Protein AF-A0A351EU26-F1 (afdb_monomer_lite)

Secondary structure (DSSP, 8-state):
-HHHHHHT-SSPPEEE-TTTTSSSHHHHHHHHHHHHHTT-SEEEEESB-S-STT-B--HHHHHHHHHHHHHHHTTS--EEEEE--GGGGT---HHHHHHHHHHHHHTT-SEEE-TT--SHHHHHHHHHH-SSPEEEE---TT----HHHHHHTT--EEE-TTHHHHHHHHHHHHHHHHHH-TTS-SHHHHHGGG--

pLDDT: mean 94.35, std 8.36, range [48.28, 98.94]

Structure (mmCIF, N/CA/C/O backbone):
data_AF-A0A351EU26-F1
#
_entry.id   AF-A0A351EU26-F1
#
loop_
_atom_site.group_PDB
_atom_site.id
_atom_site.type_symbol
_atom_site.label_atom_id
_atom_site.label_alt_id
_atom_site.label_comp_id
_atom_site.label_asym_id
_atom_site.label_entity_id
_atom_site.label_seq_id
_atom_site.pdbx_PDB_ins_code
_atom_site.Cartn_x
_atom_site.Cartn_y
_atom_site.Cartn_z
_atom_site.occupancy
_atom_site.B_iso_or_equiv
_atom_site.auth_seq_id
_atom_site.auth_comp_id
_atom_site.auth_asym_id
_atom_site.auth_atom_id
_atom_site.pdbx_PDB_model_num
ATOM 1 N N . HIS A 1 1 ? -6.999 -13.258 -10.250 1.00 89.75 1 HIS A N 1
ATOM 2 C CA . HIS A 1 1 ? -5.545 -13.251 -9.988 1.00 89.75 1 HIS A CA 1
ATOM 3 C C . HIS A 1 1 ? -5.229 -13.645 -8.543 1.00 89.75 1 HIS A C 1
ATOM 5 O O . HIS A 1 1 ? -4.672 -14.717 -8.357 1.00 89.75 1 HIS A O 1
ATOM 11 N N . ALA A 1 2 ? -5.668 -12.878 -7.534 1.00 91.88 2 ALA A N 1
ATOM 12 C CA . ALA A 1 2 ? -5.390 -13.133 -6.110 1.00 91.88 2 ALA A CA 1
ATOM 13 C C . ALA A 1 2 ? -5.622 -14.588 -5.643 1.00 91.88 2 ALA A C 1
ATOM 15 O O . ALA A 1 2 ? -4.712 -15.198 -5.095 1.00 91.88 2 ALA A O 1
ATOM 16 N N . LYS A 1 3 ? -6.782 -15.188 -5.959 1.00 92.19 3 LYS A N 1
ATOM 17 C CA . LYS A 1 3 ? -7.086 -16.599 -5.630 1.00 92.19 3 LYS A CA 1
ATOM 18 C C . LYS A 1 3 ? -6.075 -17.603 -6.202 1.00 92.19 3 LYS A C 1
ATOM 20 O O . LYS A 1 3 ? -5.764 -18.591 -5.553 1.00 92.19 3 LYS A O 1
ATOM 25 N N . VAL A 1 4 ? -5.561 -17.351 -7.409 1.00 95.56 4 VAL A N 1
ATOM 26 C CA . VAL A 1 4 ? -4.565 -18.225 -8.054 1.00 95.56 4 VAL A CA 1
ATOM 27 C C . VAL A 1 4 ? -3.236 -18.156 -7.305 1.00 95.56 4 VAL A C 1
ATOM 29 O O . VAL A 1 4 ? -2.621 -19.190 -7.078 1.00 95.56 4 VAL A O 1
ATOM 32 N N . LEU A 1 5 ? -2.818 -16.956 -6.883 1.00 94.31 5 LEU A N 1
ATOM 33 C CA . LEU A 1 5 ? -1.607 -16.788 -6.080 1.00 94.31 5 LEU A CA 1
ATOM 34 C C . LEU A 1 5 ? -1.756 -17.428 -4.698 1.00 94.31 5 LEU A C 1
ATOM 36 O O . LEU A 1 5 ? -0.888 -18.196 -4.304 1.00 94.31 5 LEU A O 1
ATOM 40 N N . ALA A 1 6 ? -2.865 -17.164 -4.000 1.00 92.06 6 ALA A N 1
ATOM 41 C CA . ALA A 1 6 ? -3.124 -17.712 -2.669 1.00 92.06 6 ALA A CA 1
ATOM 42 C C . ALA A 1 6 ? -3.167 -19.250 -2.669 1.00 92.06 6 ALA A C 1
ATOM 44 O O . ALA A 1 6 ? -2.602 -19.881 -1.786 1.00 92.06 6 ALA A O 1
ATOM 45 N N . ALA A 1 7 ? -3.766 -19.870 -3.692 1.00 92.62 7 ALA A N 1
ATOM 46 C CA . ALA A 1 7 ? -3.774 -21.327 -3.835 1.00 92.62 7 ALA A CA 1
ATOM 47 C C . ALA A 1 7 ? -2.407 -21.918 -4.238 1.00 92.62 7 ALA A C 1
ATOM 49 O O . ALA A 1 7 ? -2.193 -23.121 -4.101 1.00 92.62 7 ALA A O 1
ATOM 50 N N . GLY A 1 8 ? -1.497 -21.095 -4.766 1.00 94.69 8 GLY A N 1
ATOM 51 C CA . GLY A 1 8 ? -0.197 -21.520 -5.285 1.00 94.69 8 GLY A CA 1
ATOM 52 C C . GLY A 1 8 ? 0.946 -21.500 -4.267 1.00 94.69 8 GLY A C 1
ATOM 53 O O . GLY A 1 8 ? 2.060 -21.884 -4.617 1.00 94.69 8 GLY A O 1
ATOM 54 N N . THR A 1 9 ? 0.719 -21.038 -3.033 1.00 95.38 9 THR A N 1
ATOM 55 C CA . THR A 1 9 ? 1.766 -20.932 -2.007 1.00 95.38 9 THR A CA 1
ATOM 56 C C . THR A 1 9 ? 1.203 -21.015 -0.590 1.00 95.38 9 THR A C 1
ATOM 58 O O . THR A 1 9 ? 0.032 -20.749 -0.354 1.00 95.38 9 THR A O 1
ATOM 61 N N . THR A 1 10 ? 2.054 -21.356 0.377 1.00 94.31 10 THR A N 1
ATOM 62 C CA . THR A 1 10 ? 1.747 -21.258 1.814 1.00 94.31 10 THR A CA 1
ATOM 63 C C . THR A 1 10 ? 2.202 -19.929 2.421 1.00 94.31 10 THR A C 1
ATOM 65 O O . THR A 1 10 ? 2.015 -19.696 3.613 1.00 94.31 10 THR A O 1
ATOM 68 N N . VAL A 1 11 ? 2.858 -19.073 1.633 1.00 97.06 11 VAL A N 1
ATOM 69 C CA . VAL A 1 11 ? 3.312 -17.751 2.074 1.00 97.06 11 VAL A CA 1
ATOM 70 C C . VAL A 1 11 ? 2.114 -16.791 2.118 1.00 97.06 11 VAL A C 1
ATOM 72 O O . VAL A 1 11 ? 1.384 -16.713 1.129 1.00 97.06 11 VAL A O 1
ATOM 75 N N . PRO A 1 12 ? 1.911 -16.031 3.213 1.00 97.44 12 PRO A N 1
ATOM 76 C CA . PRO A 1 12 ? 0.838 -15.044 3.308 1.00 97.44 12 PRO A CA 1
ATOM 77 C C . PRO A 1 12 ? 0.869 -14.028 2.158 1.00 97.44 12 PRO A C 1
ATOM 79 O O . PRO A 1 12 ? 1.893 -13.387 1.917 1.00 97.44 12 PRO A O 1
ATOM 82 N N . ILE A 1 13 ? -0.261 -13.851 1.468 1.00 98.12 13 ILE A N 1
ATOM 83 C CA . ILE A 1 13 ? -0.393 -12.895 0.360 1.00 98.12 13 ILE A CA 1
ATOM 84 C C . ILE A 1 13 ? -1.150 -11.652 0.827 1.00 98.12 13 ILE A C 1
ATOM 86 O O . ILE A 1 13 ? -2.228 -11.755 1.413 1.00 98.12 13 ILE A O 1
ATOM 90 N N . SER A 1 14 ? -0.594 -10.479 0.518 1.00 98.12 14 SER A N 1
ATOM 91 C CA . SER A 1 14 ? -1.252 -9.179 0.661 1.00 98.12 14 SER A CA 1
ATOM 92 C C . SER A 1 14 ? -1.607 -8.656 -0.733 1.00 98.12 14 SER A C 1
ATOM 94 O O . SER A 1 14 ? -0.711 -8.487 -1.559 1.00 98.12 14 SER A O 1
ATOM 96 N N . GLY A 1 15 ? -2.897 -8.465 -1.014 1.00 97.94 15 GLY A N 1
ATOM 97 C CA . GLY A 1 15 ? -3.373 -7.980 -2.316 1.00 97.94 15 GLY A CA 1
ATOM 98 C C . GLY A 1 15 ? -3.289 -6.457 -2.447 1.00 97.94 15 GLY A C 1
ATOM 99 O O . GLY A 1 15 ? -3.590 -5.751 -1.491 1.00 97.94 15 GLY A O 1
ATOM 100 N N . ASP A 1 16 ? -2.904 -5.951 -3.617 1.00 98.00 16 ASP A N 1
ATOM 101 C CA . ASP A 1 16 ? -3.090 -4.538 -3.970 1.00 98.00 16 ASP A CA 1
ATOM 102 C C . ASP A 1 16 ? -4.434 -4.394 -4.691 1.00 98.00 16 ASP A C 1
ATOM 104 O O . ASP A 1 16 ? -4.638 -5.033 -5.727 1.00 98.00 16 ASP A O 1
ATOM 108 N N . PHE A 1 17 ? -5.363 -3.641 -4.103 1.00 98.12 17 PHE A N 1
ATOM 109 C CA . PHE A 1 17 ? -6.718 -3.476 -4.629 1.00 98.12 17 PHE A CA 1
ATOM 110 C C . PHE A 1 17 ? -7.059 -2.026 -4.931 1.00 98.12 17 PHE A C 1
ATOM 112 O O . PHE A 1 17 ? -8.240 -1.679 -4.985 1.00 98.12 17 PHE A O 1
ATOM 119 N N . GLU A 1 18 ? -6.035 -1.207 -5.184 1.00 97.75 18 GLU A N 1
ATOM 120 C CA . GLU A 1 18 ? -6.192 0.191 -5.577 1.00 97.75 18 GLU A CA 1
ATOM 121 C C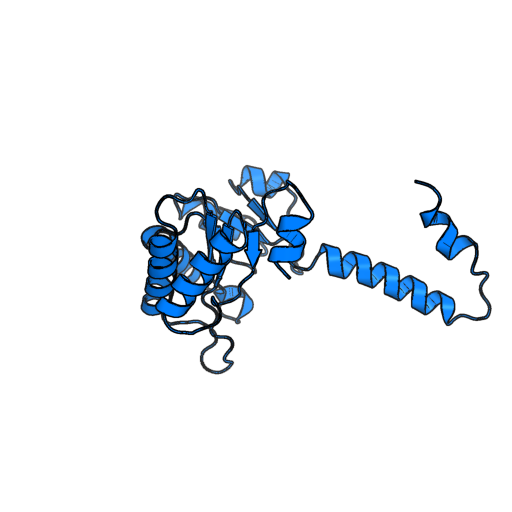 . GLU A 1 18 ? -7.130 0.896 -4.586 1.00 97.75 18 GLU A C 1
ATOM 123 O O . GLU A 1 18 ? -6.993 0.763 -3.368 1.00 97.75 18 GLU A O 1
ATOM 128 N N . ASN A 1 19 ? -8.144 1.599 -5.078 1.00 98.00 19 ASN A N 1
ATOM 129 C CA . ASN A 1 19 ? -9.135 2.283 -4.264 1.00 98.00 19 ASN A CA 1
ATOM 130 C C . ASN A 1 19 ? -10.268 1.363 -3.757 1.00 98.00 19 ASN A C 1
ATOM 132 O O . ASN A 1 19 ? -11.358 1.835 -3.451 1.00 98.00 19 ASN A O 1
ATOM 136 N N . GLY A 1 20 ? -10.082 0.046 -3.696 1.00 98.00 20 GLY A N 1
ATOM 137 C CA . GLY A 1 20 ? -11.139 -0.883 -3.283 1.00 98.00 20 GLY A CA 1
ATOM 138 C C . GLY A 1 20 ? -12.295 -1.003 -4.280 1.00 98.00 20 GLY A C 1
ATOM 139 O O . GLY A 1 20 ? -13.402 -1.366 -3.889 1.00 98.00 20 GLY A O 1
ATOM 140 N N . TYR A 1 21 ? -12.035 -0.690 -5.553 1.00 97.94 21 TYR A N 1
ATOM 141 C CA . TYR A 1 21 ? -12.931 -0.880 -6.701 1.00 97.94 21 TYR A CA 1
ATOM 142 C C . TYR A 1 21 ? -14.285 -0.156 -6.633 1.00 97.94 21 TYR A C 1
ATOM 144 O O . TYR A 1 21 ? -15.235 -0.538 -7.317 1.00 97.94 21 TYR A O 1
ATOM 152 N N . GLY A 1 22 ? -14.368 0.924 -5.862 1.00 97.56 22 GLY A N 1
ATOM 153 C CA . GLY A 1 22 ? -15.526 1.813 -5.814 1.00 97.56 22 GLY A CA 1
ATOM 154 C C . GLY A 1 22 ? -15.254 3.023 -4.930 1.00 97.56 22 GLY A C 1
ATOM 155 O O . GLY A 1 22 ? -14.331 2.994 -4.118 1.00 97.56 22 GLY A O 1
ATOM 156 N N . ASP A 1 23 ? -16.040 4.089 -5.094 1.00 98.19 23 ASP A N 1
ATOM 157 C CA . ASP A 1 23 ? -15.900 5.321 -4.305 1.00 98.19 23 ASP A CA 1
ATOM 158 C C . ASP A 1 23 ? -16.519 5.184 -2.902 1.00 98.19 23 ASP A C 1
ATOM 160 O O . ASP A 1 23 ? -15.979 5.708 -1.924 1.00 98.19 23 ASP A O 1
ATOM 164 N N . ASP A 1 24 ? -17.619 4.439 -2.786 1.00 98.25 24 ASP A N 1
ATOM 165 C CA . ASP A 1 24 ? -18.367 4.304 -1.539 1.00 98.25 24 ASP A CA 1
ATOM 166 C C . ASP A 1 24 ? -17.627 3.436 -0.502 1.00 98.25 24 ASP A C 1
ATOM 168 O O . ASP A 1 24 ? -17.036 2.410 -0.859 1.00 98.25 24 ASP A O 1
ATOM 172 N N . PRO A 1 25 ? -17.717 3.757 0.805 1.00 98.81 25 PRO A N 1
ATOM 173 C CA . PRO A 1 25 ? -17.147 2.922 1.866 1.00 98.81 25 PRO A CA 1
ATOM 174 C C . PRO A 1 25 ? -17.622 1.458 1.828 1.00 98.81 25 PRO A C 1
ATOM 176 O O . PRO A 1 25 ? -16.869 0.540 2.157 1.00 98.81 25 PRO A O 1
ATOM 179 N N . SER A 1 26 ? -18.853 1.209 1.370 1.00 98.69 26 SER A N 1
ATOM 180 C CA . SER A 1 26 ? -19.399 -0.144 1.212 1.00 98.69 26 SER A CA 1
ATOM 181 C C . SER A 1 26 ? -18.637 -0.987 0.184 1.00 98.69 26 SER A C 1
ATOM 183 O O . SER A 1 26 ? -18.482 -2.188 0.403 1.00 98.69 26 SER A O 1
ATOM 185 N N . ALA A 1 27 ? -18.116 -0.378 -0.887 1.00 98.69 27 ALA A N 1
ATOM 186 C CA . ALA A 1 27 ? -17.313 -1.070 -1.895 1.00 98.69 27 ALA A CA 1
ATOM 187 C C . ALA A 1 27 ? -15.959 -1.517 -1.321 1.00 98.69 27 ALA A C 1
ATOM 189 O O . ALA A 1 27 ? -15.507 -2.636 -1.571 1.00 98.69 27 ALA A O 1
ATOM 190 N N . VAL A 1 28 ? -15.349 -0.686 -0.468 1.00 98.88 28 VAL A N 1
ATOM 191 C CA . VAL A 1 28 ? -14.131 -1.062 0.264 1.00 98.88 28 VAL A CA 1
ATOM 192 C C . VAL A 1 28 ? -14.414 -2.222 1.217 1.00 98.88 28 VAL A C 1
ATOM 194 O O . VAL A 1 28 ? -13.676 -3.207 1.215 1.00 98.88 28 VAL A O 1
ATOM 197 N N . ALA A 1 29 ? -15.510 -2.160 1.977 1.00 98.88 29 ALA A N 1
ATOM 198 C CA . ALA A 1 29 ? -15.919 -3.248 2.862 1.00 98.88 29 ALA A CA 1
ATOM 199 C C . ALA A 1 29 ? -16.159 -4.566 2.099 1.00 98.88 29 ALA A C 1
ATOM 201 O O . ALA A 1 29 ? -15.737 -5.632 2.547 1.00 98.88 29 ALA A O 1
ATOM 202 N N . GLU A 1 30 ? -16.821 -4.519 0.939 1.00 98.75 30 GLU A N 1
ATOM 203 C CA . GLU A 1 30 ? -17.012 -5.687 0.072 1.00 98.75 30 GLU A CA 1
ATOM 204 C C . GLU A 1 30 ? -15.676 -6.239 -0.438 1.00 98.75 30 GLU A C 1
ATOM 206 O O . GLU A 1 30 ? -15.439 -7.445 -0.347 1.00 98.75 30 GLU A O 1
ATOM 211 N N . THR A 1 31 ? -14.770 -5.366 -0.882 1.00 98.75 31 THR A N 1
ATOM 212 C CA . THR A 1 31 ? -13.427 -5.760 -1.321 1.00 98.75 31 THR A CA 1
ATOM 213 C C . THR A 1 31 ? -12.649 -6.451 -0.203 1.00 98.75 31 THR A C 1
ATOM 215 O O . THR A 1 31 ? -12.044 -7.498 -0.443 1.00 98.75 31 THR A O 1
ATOM 218 N N . VAL A 1 32 ? -12.688 -5.939 1.031 1.00 98.81 32 VAL A N 1
ATOM 219 C CA . VAL A 1 32 ? -12.021 -6.580 2.178 1.00 98.81 32 VAL A CA 1
ATOM 220 C C . VAL A 1 32 ? -12.612 -7.965 2.459 1.00 98.81 32 VAL A C 1
ATOM 222 O O . VAL A 1 32 ? -11.853 -8.932 2.545 1.00 98.81 32 VAL A O 1
ATOM 225 N N . ARG A 1 33 ? -13.945 -8.113 2.503 1.00 98.69 33 ARG A N 1
ATOM 226 C CA . ARG A 1 33 ? -14.587 -9.434 2.690 1.00 98.69 33 ARG A CA 1
ATOM 227 C C . ARG A 1 33 ? -14.203 -10.412 1.583 1.00 98.69 33 ARG A C 1
ATOM 229 O O . ARG A 1 33 ? -13.770 -11.524 1.866 1.00 98.69 33 ARG A O 1
ATOM 236 N N . ALA A 1 34 ? -14.261 -9.972 0.327 1.00 98.31 34 ALA A N 1
ATOM 237 C CA . ALA A 1 34 ? -13.873 -10.788 -0.819 1.00 98.31 34 ALA A CA 1
ATOM 238 C C . ALA A 1 34 ? -12.387 -11.192 -0.783 1.00 98.31 34 ALA A C 1
ATOM 240 O O . ALA A 1 34 ? -12.022 -12.261 -1.276 1.00 98.31 34 ALA A O 1
ATOM 241 N N . SER A 1 35 ? -11.528 -10.355 -0.195 1.00 98.31 35 SER A N 1
ATOM 242 C CA . SER A 1 35 ? -10.104 -10.646 0.004 1.00 98.31 35 SER A CA 1
ATOM 243 C C . SER A 1 35 ? -9.892 -11.754 1.031 1.00 98.31 35 SER A C 1
ATOM 245 O O . SER A 1 35 ? -9.109 -12.674 0.789 1.00 98.31 35 SER A O 1
ATOM 247 N N . ILE A 1 36 ? -10.619 -11.687 2.148 1.00 98.06 36 ILE A N 1
ATOM 248 C CA . ILE A 1 36 ? -10.618 -12.715 3.194 1.00 98.06 36 ILE A CA 1
ATOM 249 C C . ILE A 1 36 ? -11.143 -14.038 2.622 1.00 98.06 36 ILE A C 1
ATOM 251 O O . ILE A 1 36 ? -10.463 -15.058 2.718 1.00 98.06 36 ILE A O 1
ATOM 255 N N . ASP A 1 37 ? -12.278 -14.011 1.918 1.00 96.81 37 ASP A N 1
ATOM 256 C CA . ASP A 1 37 ? -12.867 -15.188 1.258 1.00 96.81 37 ASP A CA 1
ATOM 257 C C . ASP A 1 37 ? -11.950 -15.789 0.180 1.00 96.81 37 ASP A C 1
ATOM 259 O O . ASP A 1 37 ? -12.027 -16.976 -0.149 1.00 96.81 37 ASP A O 1
ATOM 263 N N . ALA A 1 38 ? -11.067 -14.974 -0.403 1.00 96.44 38 ALA A N 1
ATOM 264 C CA . ALA A 1 38 ? -10.052 -15.418 -1.350 1.00 96.44 38 ALA A CA 1
ATOM 265 C C . ALA A 1 38 ? -8.819 -16.058 -0.684 1.00 96.44 38 ALA A C 1
ATOM 267 O O . ALA A 1 38 ? -7.936 -16.521 -1.409 1.00 96.44 38 ALA A O 1
ATOM 268 N N . GLY A 1 39 ? -8.754 -16.100 0.651 1.00 96.06 39 GLY A N 1
ATOM 269 C CA . GLY A 1 39 ? -7.644 -16.670 1.416 1.00 96.06 39 GLY A CA 1
ATOM 270 C C . GLY A 1 39 ? -6.431 -15.747 1.535 1.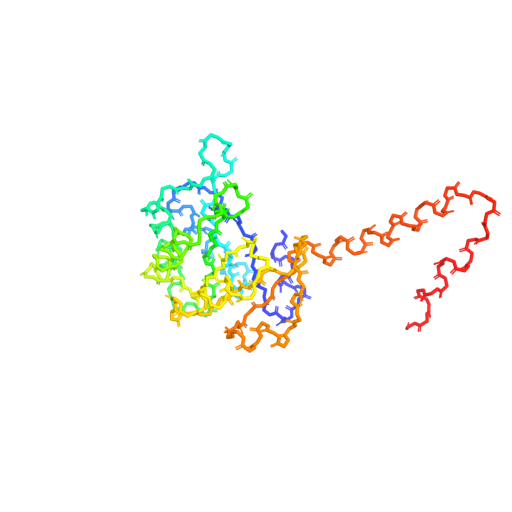00 96.06 39 GLY A C 1
ATOM 271 O O . GLY A 1 39 ? -5.315 -16.227 1.736 1.00 96.06 39 GLY A O 1
ATOM 272 N N . LEU A 1 40 ? -6.613 -14.434 1.367 1.00 98.19 40 LEU A N 1
ATOM 273 C CA . LEU A 1 40 ? -5.534 -13.466 1.555 1.00 98.19 40 LEU A CA 1
ATOM 274 C C . LEU A 1 40 ? -5.295 -13.182 3.040 1.00 98.19 40 LEU A C 1
ATOM 276 O O . LEU A 1 40 ? -6.215 -13.211 3.850 1.00 98.19 40 LEU A O 1
ATOM 280 N N . ALA A 1 41 ? -4.051 -12.848 3.380 1.00 98.19 41 ALA A N 1
ATOM 281 C CA . ALA A 1 41 ? -3.658 -12.442 4.730 1.00 98.19 41 ALA A CA 1
ATOM 282 C C . ALA A 1 41 ? -3.740 -10.922 4.944 1.00 98.19 41 ALA A C 1
ATOM 284 O O . ALA A 1 41 ? -3.563 -10.427 6.055 1.00 98.19 41 ALA A O 1
ATOM 285 N N . GLY A 1 42 ? -3.961 -10.161 3.875 1.00 98.50 42 GLY A N 1
ATOM 286 C CA . GLY A 1 42 ? -4.126 -8.720 3.944 1.00 98.50 42 GLY A CA 1
ATOM 287 C C . GLY A 1 42 ? -4.444 -8.101 2.592 1.00 98.50 42 GLY A C 1
ATOM 288 O O . GLY A 1 42 ? -4.367 -8.759 1.549 1.00 98.50 42 GLY A O 1
ATOM 289 N N . CYS A 1 43 ? -4.726 -6.807 2.592 1.00 98.56 43 CYS A N 1
ATOM 290 C CA . CYS A 1 43 ? -4.822 -6.014 1.374 1.00 98.56 43 CYS A CA 1
ATOM 291 C C . CYS A 1 43 ? -4.368 -4.570 1.589 1.00 98.56 43 CYS A C 1
ATOM 293 O O . CYS A 1 43 ? -4.146 -4.137 2.720 1.00 98.56 43 CYS A O 1
ATOM 295 N N . CYS A 1 44 ? -4.193 -3.850 0.487 1.00 98.56 44 CYS A N 1
ATOM 296 C CA . CYS A 1 44 ? -3.939 -2.422 0.449 1.00 98.56 44 CYS A CA 1
ATOM 297 C C . CYS A 1 44 ? -5.134 -1.712 -0.189 1.00 98.56 44 CYS A C 1
ATOM 299 O O . CYS A 1 44 ? -5.604 -2.158 -1.237 1.00 98.56 44 CYS A O 1
ATOM 301 N N . ILE A 1 45 ? -5.586 -0.625 0.438 1.00 98.88 45 ILE A N 1
ATOM 302 C CA . ILE A 1 45 ? -6.615 0.279 -0.082 1.00 98.88 45 ILE A CA 1
ATOM 303 C C . ILE A 1 45 ? -6.054 1.697 -0.077 1.00 98.88 45 ILE A C 1
ATOM 305 O O . ILE A 1 45 ? -5.521 2.151 0.938 1.00 98.88 45 ILE A O 1
ATOM 309 N N . GLU A 1 46 ? -6.164 2.384 -1.205 1.00 98.62 46 GLU A N 1
ATOM 310 C CA . GLU A 1 46 ? -5.617 3.721 -1.400 1.00 98.62 46 GLU A CA 1
ATOM 311 C C . GLU A 1 46 ? -6.675 4.829 -1.412 1.00 98.62 46 GLU A C 1
ATOM 313 O O . GLU A 1 46 ? -7.874 4.594 -1.621 1.00 98.62 46 GLU A O 1
ATOM 318 N N . ASP A 1 47 ? -6.205 6.059 -1.210 1.00 98.50 47 ASP A N 1
ATOM 319 C CA . ASP A 1 47 ? -7.020 7.270 -1.256 1.00 98.50 47 ASP A CA 1
ATOM 320 C C . ASP A 1 47 ? -6.963 8.028 -2.598 1.00 98.50 47 ASP A C 1
ATOM 322 O O . ASP A 1 47 ? -7.508 9.131 -2.706 1.00 98.50 47 ASP A O 1
ATOM 326 N N . ALA A 1 48 ? -6.379 7.431 -3.638 1.00 98.31 48 ALA A N 1
ATOM 327 C CA . ALA A 1 48 ? -6.524 7.907 -5.006 1.00 98.31 48 ALA A CA 1
ATOM 328 C C . ALA A 1 48 ? -7.898 7.548 -5.589 1.00 98.31 48 ALA A C 1
ATOM 330 O O . ALA A 1 48 ? -8.451 6.470 -5.375 1.00 98.31 48 ALA A O 1
ATOM 331 N N . THR A 1 49 ? -8.467 8.465 -6.365 1.00 97.69 49 THR A N 1
ATOM 332 C CA . THR A 1 49 ? -9.799 8.289 -6.964 1.00 97.69 49 THR A CA 1
ATOM 333 C C . THR A 1 49 ? -9.760 7.658 -8.355 1.00 97.69 49 THR A C 1
ATOM 335 O O . THR A 1 49 ? -10.795 7.247 -8.878 1.00 97.69 49 THR A O 1
ATOM 338 N N . GLY A 1 50 ? -8.586 7.651 -8.993 1.00 95.88 50 GLY A N 1
ATOM 339 C CA . GLY A 1 50 ? -8.420 7.321 -10.411 1.00 95.88 50 GLY A CA 1
ATOM 340 C C . GLY A 1 50 ? -8.892 8.415 -11.383 1.00 95.88 50 GLY A C 1
ATOM 341 O O . GLY A 1 50 ? -8.877 8.197 -12.594 1.00 95.88 50 GLY A O 1
ATOM 342 N N . ARG A 1 51 ? -9.311 9.593 -10.892 1.00 94.81 51 ARG A N 1
ATOM 343 C CA . ARG A 1 51 ? -9.789 10.720 -11.712 1.00 94.81 51 ARG A CA 1
ATOM 344 C C . ARG A 1 51 ? -8.770 11.855 -11.763 1.00 94.81 51 ARG A C 1
ATOM 346 O O . ARG A 1 51 ? -8.278 12.296 -10.733 1.00 94.81 51 ARG A O 1
ATOM 353 N N . ASN A 1 52 ? -8.498 12.395 -12.951 1.00 87.88 52 ASN A N 1
ATOM 354 C CA . ASN A 1 52 ? -7.491 13.455 -13.124 1.00 87.88 52 ASN A CA 1
ATOM 355 C C . ASN A 1 52 ? -7.872 14.790 -12.459 1.00 87.88 52 ASN A C 1
ATOM 357 O O . ASN A 1 52 ? -7.002 15.514 -11.984 1.00 87.88 52 ASN A O 1
ATOM 361 N N . ASP A 1 53 ? -9.158 15.139 -12.446 1.00 90.12 53 ASP A N 1
ATOM 362 C CA . ASP A 1 53 ? -9.687 16.390 -11.890 1.00 90.12 53 ASP A CA 1
ATOM 363 C C . ASP A 1 53 ? -9.823 16.358 -10.360 1.00 90.12 53 ASP A C 1
ATOM 365 O O . ASP A 1 53 ? -9.828 17.405 -9.711 1.00 90.12 53 ASP A O 1
ATOM 369 N N . GLN A 1 54 ? -9.869 15.162 -9.773 1.00 93.00 54 GLN A N 1
ATOM 370 C CA . GLN A 1 54 ? -9.974 14.954 -8.334 1.00 93.00 54 GLN A CA 1
ATOM 371 C C . GLN A 1 54 ? -9.110 13.770 -7.892 1.00 93.00 54 GLN A C 1
ATOM 373 O O . GLN A 1 54 ? -9.626 12.812 -7.338 1.00 93.00 54 GLN A O 1
ATOM 378 N N . ALA A 1 55 ? -7.799 13.822 -8.130 1.00 95.94 55 ALA A N 1
ATOM 379 C CA . ALA A 1 55 ? -6.904 12.665 -7.983 1.00 95.94 55 ALA A CA 1
ATOM 380 C C . ALA A 1 55 ? -6.925 11.964 -6.615 1.00 95.94 55 ALA A C 1
ATOM 382 O O . ALA A 1 55 ? -6.734 10.756 -6.562 1.00 95.94 55 ALA A O 1
ATOM 383 N N . ILE A 1 56 ? -7.184 12.700 -5.532 1.00 98.06 56 ILE A N 1
ATOM 384 C CA . ILE A 1 56 ? -7.183 12.193 -4.154 1.00 98.06 56 ILE A CA 1
ATOM 385 C C . ILE A 1 56 ? -8.542 12.486 -3.513 1.00 98.06 56 ILE A C 1
ATOM 387 O O . ILE A 1 56 ? -9.054 13.603 -3.662 1.00 98.06 56 ILE A O 1
ATOM 391 N N . TYR A 1 57 ? -9.108 11.512 -2.795 1.00 98.50 57 TYR A N 1
ATOM 392 C CA . TYR A 1 57 ? -10.357 11.689 -2.054 1.00 98.50 57 TYR A CA 1
ATOM 393 C C . TYR A 1 57 ? -10.238 12.798 -0.999 1.00 98.50 57 TYR A C 1
ATOM 395 O O . TYR A 1 57 ? -9.159 13.104 -0.466 1.00 98.50 57 TYR A O 1
ATOM 403 N N . ASP A 1 58 ? -11.392 13.376 -0.668 1.00 97.81 58 ASP A N 1
ATOM 404 C CA . ASP A 1 58 ? -11.529 14.197 0.530 1.00 97.81 58 ASP A CA 1
ATOM 405 C C . ASP A 1 58 ? -11.043 13.410 1.768 1.00 97.81 58 ASP A C 1
ATOM 407 O O . ASP A 1 58 ? -11.347 12.217 1.867 1.00 97.81 58 ASP A O 1
ATOM 411 N N . PRO A 1 59 ? -10.288 14.029 2.699 1.00 97.75 59 PRO A N 1
ATOM 412 C CA . PRO A 1 59 ? -9.758 13.332 3.870 1.00 97.75 59 PRO A CA 1
ATOM 413 C C . PRO A 1 59 ? -10.817 12.606 4.709 1.00 97.75 59 PRO A C 1
ATOM 415 O O . PRO A 1 59 ? -10.533 11.526 5.225 1.00 97.75 59 PRO A O 1
ATOM 418 N N . GLY A 1 60 ? -12.024 13.172 4.839 1.00 98.31 60 GLY A N 1
ATOM 419 C CA . GLY A 1 60 ? -13.116 12.561 5.595 1.00 98.31 60 GLY A CA 1
ATOM 420 C C . GLY A 1 60 ? -13.608 11.288 4.920 1.00 98.31 60 GLY A C 1
ATOM 421 O O . GLY A 1 60 ? -13.608 10.223 5.534 1.00 98.31 60 GLY A O 1
ATOM 422 N N . LEU A 1 61 ? -13.914 11.372 3.623 1.00 98.69 61 LEU A N 1
ATOM 423 C CA . LEU A 1 61 ? -14.334 10.208 2.842 1.00 98.69 61 LEU A CA 1
ATOM 424 C C . LEU A 1 61 ? -13.241 9.128 2.795 1.00 98.69 61 LEU A C 1
ATOM 426 O O . LEU A 1 61 ? -13.539 7.944 2.921 1.00 98.69 61 LEU A O 1
ATOM 430 N N . ALA A 1 62 ? -11.970 9.511 2.648 1.00 98.75 62 ALA A N 1
ATOM 431 C CA . ALA A 1 62 ? -10.854 8.567 2.676 1.00 98.75 62 ALA A CA 1
ATOM 432 C C . ALA A 1 62 ? -10.794 7.795 4.007 1.00 98.75 62 ALA A C 1
ATOM 434 O O . ALA A 1 62 ? -10.654 6.572 4.001 1.00 98.75 62 ALA A O 1
ATOM 435 N N . ALA A 1 63 ? -10.965 8.481 5.141 1.00 98.81 63 ALA A N 1
ATOM 436 C CA . ALA A 1 63 ? -11.010 7.842 6.453 1.00 98.81 63 ALA A CA 1
ATOM 437 C C . ALA A 1 63 ? -12.249 6.942 6.625 1.00 98.81 63 ALA A C 1
ATOM 439 O O . ALA A 1 63 ? -12.115 5.820 7.106 1.00 98.81 63 ALA A O 1
ATOM 440 N N . GLU A 1 64 ? -13.433 7.378 6.179 1.00 98.88 64 GLU A N 1
ATOM 441 C CA . GLU A 1 64 ? -14.664 6.567 6.210 1.00 98.88 64 GLU A CA 1
ATOM 442 C C . GLU A 1 64 ? -14.519 5.266 5.411 1.00 98.88 64 GLU A C 1
ATOM 444 O O . GLU A 1 64 ? -14.953 4.199 5.847 1.00 98.88 64 GLU A O 1
ATOM 449 N N . ARG A 1 65 ? -13.859 5.337 4.254 1.00 98.88 65 ARG A N 1
ATOM 450 C CA . ARG A 1 65 ? -13.559 4.180 3.405 1.00 98.88 65 ARG A CA 1
ATOM 451 C C . ARG A 1 65 ? -12.652 3.174 4.110 1.00 98.88 65 ARG A C 1
ATOM 453 O O . ARG A 1 65 ? -12.947 1.980 4.099 1.00 98.88 65 ARG A O 1
ATOM 460 N N . ILE A 1 66 ? -11.584 3.644 4.757 1.00 98.94 66 ILE A N 1
ATOM 461 C CA . ILE A 1 66 ? -10.706 2.783 5.563 1.00 98.94 66 ILE A CA 1
ATOM 462 C C . ILE A 1 66 ? -11.460 2.196 6.760 1.00 98.94 66 ILE A C 1
ATOM 464 O O . ILE A 1 66 ? -11.328 1.000 7.009 1.00 98.94 66 ILE A O 1
ATOM 468 N N . ALA A 1 67 ? -12.298 2.984 7.439 1.00 98.94 67 ALA A N 1
ATOM 469 C CA . ALA A 1 67 ? -13.097 2.519 8.572 1.00 98.94 67 ALA A CA 1
ATOM 470 C C . ALA A 1 67 ? -14.054 1.387 8.180 1.00 98.94 67 ALA A C 1
ATOM 472 O O . ALA A 1 67 ? -14.115 0.367 8.863 1.00 98.94 67 ALA A O 1
ATOM 473 N N . ALA A 1 68 ? -14.738 1.515 7.041 1.00 98.94 68 ALA A N 1
ATOM 474 C CA . ALA A 1 68 ? -15.608 0.462 6.525 1.00 98.94 68 ALA A CA 1
ATOM 475 C C . ALA A 1 68 ? -14.829 -0.817 6.170 1.00 98.94 68 ALA A C 1
ATOM 477 O O . ALA A 1 68 ? -15.307 -1.928 6.410 1.00 98.94 68 ALA A O 1
ATOM 478 N N . GLY A 1 69 ? -13.613 -0.673 5.633 1.00 98.88 69 GLY A N 1
ATOM 479 C CA . GLY A 1 69 ? -12.699 -1.791 5.418 1.00 98.88 69 GLY A CA 1
ATOM 480 C C . GLY A 1 69 ? -12.276 -2.463 6.724 1.00 98.88 69 GLY A C 1
ATOM 481 O O . GLY A 1 69 ? -12.326 -3.686 6.815 1.00 98.88 69 GLY A O 1
ATOM 482 N N . ALA A 1 70 ? -11.902 -1.681 7.739 1.00 98.81 70 ALA A N 1
ATOM 483 C CA . ALA A 1 70 ? -11.481 -2.179 9.045 1.00 98.81 70 ALA A CA 1
ATOM 484 C C . ALA A 1 70 ? -12.618 -2.910 9.776 1.00 98.81 70 ALA A C 1
ATOM 486 O O . ALA A 1 70 ? -12.414 -4.009 10.287 1.00 98.81 70 ALA A O 1
ATOM 487 N N . GLU A 1 71 ? -13.836 -2.361 9.759 1.00 98.81 71 GLU A N 1
ATOM 488 C CA . GLU A 1 71 ? -15.025 -3.017 10.318 1.00 98.81 71 GLU A CA 1
ATOM 489 C C . GLU A 1 71 ? -15.314 -4.355 9.620 1.00 98.81 71 GLU A C 1
ATOM 491 O O . GLU A 1 71 ? -15.653 -5.349 10.264 1.00 98.81 71 GLU A O 1
ATOM 496 N N . ALA A 1 72 ? -15.129 -4.412 8.299 1.00 98.75 72 ALA A N 1
ATOM 497 C CA . ALA A 1 72 ? -15.368 -5.613 7.508 1.00 98.75 72 ALA A CA 1
ATOM 498 C C . ALA A 1 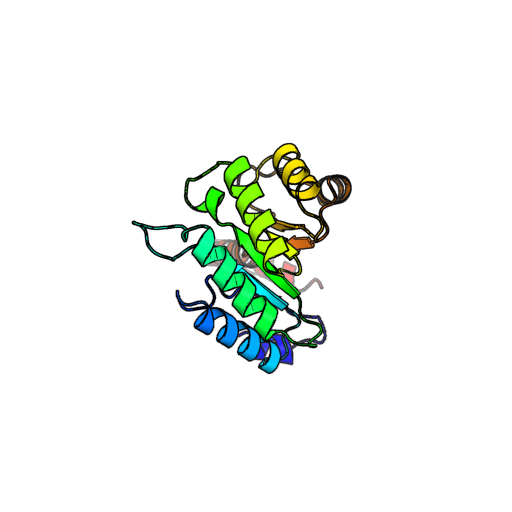72 ? -14.400 -6.775 7.803 1.00 98.75 72 ALA A C 1
ATOM 500 O O . ALA A 1 72 ? -14.710 -7.907 7.423 1.00 98.75 72 ALA A O 1
ATOM 501 N N . ILE A 1 73 ? -13.269 -6.522 8.474 1.00 98.69 73 ILE A N 1
ATOM 502 C CA . ILE A 1 73 ? -12.317 -7.563 8.898 1.00 98.69 73 ILE A CA 1
ATOM 503 C C . ILE A 1 73 ? -12.924 -8.466 9.980 1.00 98.69 73 ILE A C 1
ATOM 505 O O . ILE A 1 73 ? -12.703 -9.680 9.964 1.00 98.69 73 ILE A O 1
ATOM 509 N N . GLY A 1 74 ? -13.687 -7.894 10.919 1.00 97.19 74 GLY A N 1
ATOM 510 C CA . GLY A 1 74 ? -14.160 -8.608 12.107 1.00 97.19 74 GLY A CA 1
ATOM 511 C C . GLY A 1 74 ? -13.003 -9.219 12.908 1.00 97.19 74 GLY A C 1
ATOM 512 O O . GLY A 1 74 ? -12.013 -8.550 13.187 1.00 97.19 74 GLY A O 1
ATOM 513 N N . ASP A 1 75 ? -13.113 -10.507 13.242 1.00 96.44 75 ASP A N 1
ATOM 514 C CA . ASP A 1 75 ? -12.098 -11.244 14.013 1.00 96.44 75 ASP A CA 1
ATOM 515 C C . ASP A 1 75 ? -11.036 -11.937 13.133 1.00 96.44 75 ASP A C 1
ATOM 517 O O . ASP A 1 75 ? -10.222 -12.725 13.627 1.00 96.44 75 ASP A O 1
ATOM 521 N N . ALA A 1 76 ? -11.051 -11.710 11.815 1.00 97.56 76 ALA A N 1
ATOM 522 C CA . ALA A 1 76 ? -10.100 -12.355 10.919 1.00 97.56 76 ALA A CA 1
ATOM 523 C C . ALA A 1 76 ? -8.665 -11.844 11.174 1.00 97.56 76 ALA A C 1
ATOM 525 O O . ALA A 1 76 ? -8.458 -10.639 11.327 1.00 97.56 76 ALA A O 1
ATOM 526 N N . PRO A 1 77 ? -7.638 -12.719 11.163 1.00 96.31 77 PRO A N 1
ATOM 527 C CA . PRO A 1 77 ? -6.238 -12.311 11.275 1.00 96.31 77 PRO A CA 1
ATOM 528 C C . PRO A 1 77 ? -5.756 -11.696 9.950 1.00 96.31 77 PRO A C 1
ATOM 530 O O . PRO A 1 77 ? -5.013 -12.321 9.191 1.00 96.31 77 PRO A O 1
ATOM 533 N N . PHE A 1 78 ? -6.220 -10.483 9.654 1.00 98.62 78 PHE A N 1
ATOM 534 C CA . PHE A 1 78 ? -6.061 -9.821 8.365 1.00 98.62 78 PHE A CA 1
ATOM 535 C C . PHE A 1 78 ? -5.399 -8.449 8.519 1.00 98.62 78 PHE A C 1
ATOM 537 O O . PHE A 1 78 ? -5.748 -7.673 9.404 1.00 98.62 78 PHE A O 1
ATOM 544 N N . VAL A 1 79 ? -4.444 -8.136 7.642 1.00 98.56 79 VAL A N 1
ATOM 545 C CA . VAL A 1 79 ? -3.738 -6.847 7.638 1.00 98.56 79 VAL A CA 1
ATOM 546 C C . VAL A 1 79 ? -4.357 -5.916 6.601 1.00 98.56 79 VAL A C 1
ATOM 548 O O . VAL A 1 79 ? -4.173 -6.123 5.400 1.00 98.56 79 VAL A O 1
ATOM 551 N N . LEU A 1 80 ? -5.021 -4.853 7.054 1.00 98.88 80 LEU A N 1
ATOM 552 C CA . LEU A 1 80 ? -5.455 -3.759 6.184 1.00 98.88 80 LEU A CA 1
ATOM 553 C C . LEU A 1 80 ? -4.387 -2.665 6.145 1.00 98.88 80 LEU A C 1
ATOM 555 O O . LEU A 1 80 ? -4.101 -2.024 7.157 1.00 98.88 80 LEU A O 1
ATOM 559 N N . VAL A 1 81 ? -3.796 -2.465 4.970 1.00 98.88 81 VAL A N 1
ATOM 560 C CA . VAL A 1 81 ? -2.854 -1.378 4.699 1.00 98.88 81 VAL A CA 1
ATOM 561 C C . VAL A 1 81 ? -3.613 -0.211 4.079 1.00 98.88 81 VAL A C 1
ATOM 563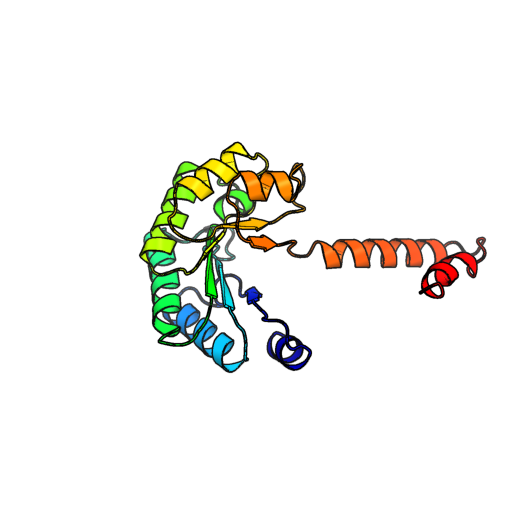 O O . VAL A 1 81 ? -4.179 -0.355 2.998 1.00 98.88 81 VAL A O 1
ATOM 566 N N . ALA A 1 82 ? -3.594 0.946 4.730 1.00 98.81 82 ALA A N 1
ATOM 567 C CA . ALA A 1 82 ? -4.132 2.174 4.154 1.00 98.81 82 ALA A CA 1
ATOM 568 C C . ALA A 1 82 ? -3.024 2.975 3.456 1.00 98.81 82 ALA A C 1
ATOM 570 O O . ALA A 1 82 ? -1.957 3.201 4.039 1.00 98.81 82 ALA A O 1
ATOM 571 N N . ARG A 1 83 ? -3.262 3.383 2.205 1.00 98.81 83 ARG A N 1
ATOM 572 C CA . ARG A 1 83 ? -2.271 4.031 1.335 1.00 98.81 83 ARG A CA 1
ATOM 573 C C . ARG A 1 83 ? -2.659 5.475 0.997 1.00 98.81 83 ARG A C 1
ATOM 575 O O . ARG A 1 83 ? -3.695 5.697 0.382 1.00 98.81 83 ARG A O 1
ATOM 582 N N . ALA A 1 84 ? -1.819 6.436 1.386 1.00 98.69 84 ALA A N 1
ATOM 583 C CA . ALA A 1 84 ? -1.954 7.840 0.992 1.00 98.69 84 ALA A CA 1
ATOM 584 C C . ALA A 1 84 ? -1.144 8.126 -0.279 1.00 98.69 84 ALA A C 1
ATOM 586 O O . ALA A 1 84 ? 0.076 7.963 -0.296 1.00 98.69 84 ALA A O 1
ATOM 587 N N . GLU A 1 85 ? -1.810 8.600 -1.326 1.00 98.19 85 GLU A N 1
ATOM 588 C CA . GLU A 1 85 ? -1.277 8.688 -2.691 1.00 98.19 85 GLU A CA 1
ATOM 589 C C . GLU A 1 85 ? -0.799 10.098 -3.088 1.00 98.19 85 GLU A C 1
ATOM 591 O O . GLU A 1 85 ? -0.408 10.348 -4.234 1.00 98.19 85 GLU A O 1
ATOM 596 N N . ASN A 1 86 ? -0.796 11.029 -2.130 1.00 95.94 86 ASN A N 1
ATOM 597 C CA . ASN A 1 86 ? -0.408 12.435 -2.258 1.00 95.94 86 ASN A CA 1
ATOM 598 C C . ASN A 1 86 ? 0.819 12.685 -3.147 1.00 95.94 86 ASN A C 1
ATOM 600 O O . ASN A 1 86 ? 0.755 13.431 -4.129 1.00 95.94 86 ASN A O 1
ATOM 604 N N . PHE A 1 87 ? 1.947 12.061 -2.802 1.00 95.62 87 PHE A N 1
ATOM 605 C CA . PHE A 1 87 ? 3.231 12.299 -3.460 1.00 95.62 87 PHE A CA 1
ATOM 606 C C . PHE A 1 87 ? 3.251 11.787 -4.904 1.00 95.62 87 PHE A C 1
ATOM 608 O O . PHE A 1 87 ? 3.924 12.382 -5.745 1.00 95.62 87 PHE A O 1
ATOM 615 N N . LEU A 1 88 ? 2.488 10.735 -5.217 1.00 94.88 88 LEU A N 1
ATOM 616 C CA . LEU A 1 88 ? 2.373 10.216 -6.582 1.00 94.88 88 LEU A CA 1
ATOM 617 C C . LEU A 1 88 ? 1.451 11.066 -7.465 1.00 94.88 88 LEU A C 1
ATOM 619 O O . LEU A 1 88 ? 1.612 11.077 -8.682 1.00 94.88 88 LEU A O 1
ATOM 623 N N . HIS A 1 89 ? 0.552 11.844 -6.861 1.00 95.88 89 HIS A N 1
ATOM 624 C CA . HIS A 1 89 ? -0.417 12.688 -7.565 1.00 95.88 89 HIS A CA 1
ATOM 625 C C . HIS A 1 89 ? -0.082 14.185 -7.484 1.00 95.88 89 HIS A C 1
ATOM 627 O O . HIS A 1 89 ? -0.968 15.042 -7.485 1.00 95.88 89 HIS A O 1
ATOM 633 N N . GLY A 1 90 ? 1.212 14.518 -7.413 1.00 93.75 90 GLY A N 1
ATOM 634 C CA . GLY A 1 90 ? 1.690 15.901 -7.501 1.00 93.75 90 GLY A CA 1
ATOM 635 C C . GLY A 1 90 ? 1.359 16.770 -6.284 1.00 93.75 90 GLY A C 1
ATOM 636 O O . GLY A 1 90 ? 1.371 17.995 -6.395 1.00 93.75 90 GLY A O 1
ATOM 637 N N . ARG A 1 91 ? 1.086 16.161 -5.123 1.00 93.94 91 ARG A N 1
ATOM 638 C CA . ARG A 1 91 ? 0.852 16.847 -3.842 1.00 93.94 91 ARG A CA 1
ATOM 639 C C . ARG A 1 91 ? 1.936 16.473 -2.818 1.00 93.94 91 ARG A C 1
ATOM 641 O O . ARG A 1 91 ? 1.627 15.777 -1.854 1.00 93.94 91 ARG A O 1
ATOM 648 N N . PRO A 1 92 ? 3.204 16.896 -2.997 1.00 93.88 92 PRO A N 1
ATOM 649 C CA . PRO A 1 92 ? 4.315 16.528 -2.112 1.00 93.88 92 PRO A CA 1
ATOM 650 C C . PRO A 1 92 ? 4.291 17.309 -0.781 1.00 93.88 92 PRO A C 1
ATOM 652 O O . PRO A 1 92 ? 5.271 17.946 -0.398 1.00 93.88 92 PRO A O 1
ATOM 655 N N . ASP A 1 93 ? 3.154 17.287 -0.086 1.00 97.12 93 ASP A N 1
ATOM 656 C CA . ASP A 1 93 ? 2.962 17.874 1.237 1.00 97.12 93 ASP A CA 1
ATOM 657 C C . ASP A 1 93 ? 3.072 16.771 2.296 1.00 97.12 93 ASP A C 1
ATOM 659 O O . ASP A 1 93 ? 2.189 15.918 2.447 1.00 97.12 93 ASP A O 1
ATOM 663 N N . LEU A 1 94 ? 4.195 16.770 3.017 1.00 98.00 94 LEU A N 1
ATOM 664 C CA . LEU A 1 94 ? 4.458 15.793 4.070 1.00 98.00 94 LEU A CA 1
ATOM 665 C C . LEU A 1 94 ? 3.493 15.950 5.253 1.00 98.00 94 LEU A C 1
ATOM 667 O O . LEU A 1 94 ? 3.140 14.949 5.867 1.00 98.00 94 LEU A O 1
ATOM 671 N N . HIS A 1 95 ? 3.054 17.170 5.568 1.00 98.06 95 HIS A N 1
ATOM 672 C CA . HIS A 1 95 ? 2.152 17.406 6.690 1.00 98.06 95 HIS A CA 1
ATOM 673 C C . HIS A 1 95 ? 0.751 16.862 6.394 1.00 98.06 95 HIS A C 1
ATOM 675 O O . HIS A 1 95 ? 0.203 16.139 7.225 1.00 98.06 95 HIS A O 1
ATOM 681 N N . ASP A 1 96 ? 0.218 17.122 5.194 1.00 98.25 96 ASP A N 1
ATOM 682 C CA . ASP A 1 96 ? -1.063 16.543 4.754 1.00 98.25 96 ASP A CA 1
ATOM 683 C C . ASP A 1 96 ? -0.987 15.012 4.686 1.00 98.25 96 ASP A C 1
ATOM 685 O O . ASP A 1 96 ? -1.880 14.316 5.163 1.00 98.25 96 ASP A O 1
ATOM 689 N N . THR A 1 97 ? 0.123 14.476 4.167 1.00 98.50 97 THR A N 1
ATOM 690 C CA . THR A 1 97 ? 0.340 13.023 4.108 1.00 98.50 97 THR A CA 1
ATOM 691 C C . THR A 1 97 ? 0.334 12.410 5.509 1.00 98.50 97 THR A C 1
ATOM 693 O O . THR A 1 97 ? -0.372 11.435 5.741 1.00 98.50 97 THR A O 1
ATOM 696 N N . VAL A 1 98 ? 1.056 12.996 6.470 1.00 98.62 98 VAL A N 1
ATOM 697 C CA . VAL A 1 98 ? 1.048 12.538 7.870 1.00 98.62 98 VAL A CA 1
ATOM 698 C C . VAL A 1 98 ? -0.359 12.599 8.468 1.00 98.62 98 VAL A C 1
ATOM 700 O O . VAL A 1 98 ? -0.797 11.620 9.068 1.00 98.62 98 VAL A O 1
ATOM 703 N N . ALA A 1 99 ? -1.094 13.696 8.264 1.00 98.69 99 ALA A N 1
ATOM 704 C CA . ALA A 1 99 ? -2.455 13.840 8.781 1.00 98.69 99 ALA A CA 1
ATOM 705 C C . ALA A 1 99 ? -3.409 12.763 8.229 1.00 98.69 99 ALA A C 1
ATOM 707 O O . ALA A 1 99 ? -4.231 12.226 8.972 1.00 98.69 99 ALA A O 1
ATOM 708 N N . ARG A 1 100 ? -3.269 12.397 6.948 1.00 98.75 100 ARG A N 1
ATOM 709 C CA . ARG A 1 100 ? -4.017 11.292 6.323 1.00 98.75 100 ARG A CA 1
ATOM 710 C C . ARG A 1 100 ? -3.652 9.939 6.915 1.00 98.75 100 ARG A C 1
ATOM 712 O O . ARG A 1 100 ? -4.529 9.167 7.272 1.00 98.75 100 ARG A O 1
ATOM 719 N N . LEU A 1 101 ? -2.363 9.647 7.071 1.00 98.81 101 LEU A N 1
ATOM 720 C CA . LEU A 1 101 ? -1.945 8.370 7.654 1.00 98.81 101 LEU A CA 1
ATOM 721 C C . LEU A 1 101 ? -2.417 8.223 9.107 1.00 98.81 101 LEU A C 1
ATOM 723 O O . LEU A 1 101 ? -2.856 7.144 9.496 1.00 98.81 101 LEU A O 1
ATOM 727 N N . GLN A 1 102 ? -2.403 9.310 9.881 1.00 98.88 102 GLN A N 1
ATOM 728 C CA . GLN A 1 102 ? -2.963 9.344 11.233 1.00 98.88 102 GLN A CA 1
ATOM 729 C C . GLN A 1 102 ? -4.484 9.146 11.239 1.00 98.88 102 GLN A C 1
ATOM 731 O O . GLN A 1 102 ? -5.005 8.447 12.107 1.00 98.88 102 GLN A O 1
ATOM 736 N N . SER A 1 103 ? -5.215 9.721 10.275 1.00 98.88 103 SER A N 1
ATOM 737 C CA . SER A 1 103 ? -6.659 9.485 10.173 1.00 98.88 103 SER A CA 1
ATOM 738 C C . SER A 1 103 ? -6.973 8.042 9.773 1.00 98.88 103 SER A C 1
ATOM 740 O O . SER A 1 103 ? -7.930 7.468 10.285 1.00 98.88 103 SER A O 1
ATOM 742 N N . PHE A 1 104 ? -6.143 7.418 8.934 1.00 98.88 104 PHE A N 1
ATOM 743 C CA . PHE A 1 104 ? -6.279 6.007 8.572 1.00 98.88 104 PHE A CA 1
ATOM 744 C C . PHE A 1 104 ? -5.965 5.069 9.739 1.00 98.88 104 PHE A C 1
ATOM 746 O O . PHE A 1 104 ? -6.677 4.085 9.937 1.00 98.88 104 PHE A O 1
ATOM 753 N N . GLU A 1 105 ? -4.944 5.383 10.539 1.00 98.88 105 GLU A N 1
ATOM 754 C CA . GLU A 1 105 ? -4.678 4.695 11.805 1.00 98.88 105 GLU A CA 1
ATOM 755 C C . GLU A 1 105 ? -5.892 4.788 12.737 1.00 98.88 105 GLU A C 1
ATOM 757 O O . GLU A 1 105 ? -6.386 3.766 13.212 1.00 98.88 105 GLU A O 1
ATOM 762 N N . ALA A 1 106 ? -6.429 5.995 12.942 1.00 98.81 106 ALA A N 1
ATOM 763 C CA . ALA A 1 106 ? -7.612 6.208 13.775 1.00 98.81 106 ALA A CA 1
ATOM 764 C C . ALA A 1 106 ? -8.867 5.495 13.233 1.00 98.81 106 ALA A C 1
ATOM 766 O O . ALA A 1 106 ? -9.729 5.092 14.013 1.00 98.81 106 ALA A O 1
ATOM 767 N N . ALA A 1 107 ? -8.955 5.312 11.914 1.00 98.88 107 ALA A N 1
ATOM 768 C CA . ALA A 1 107 ? -10.011 4.560 11.242 1.00 98.88 107 ALA A CA 1
ATOM 769 C C . ALA A 1 107 ? -9.849 3.031 11.355 1.00 98.88 107 ALA A C 1
ATOM 771 O O . ALA A 1 107 ? -10.739 2.297 10.935 1.00 98.88 107 ALA A O 1
ATOM 772 N N . GLY A 1 108 ? -8.751 2.530 11.929 1.00 98.75 108 GLY A N 1
ATOM 773 C CA . GLY A 1 108 ? -8.542 1.101 12.173 1.00 98.75 108 GLY A CA 1
ATOM 774 C C . GLY A 1 108 ? -7.659 0.390 11.147 1.00 98.75 108 GLY A C 1
ATOM 775 O O . GLY A 1 108 ? -7.660 -0.842 11.096 1.00 98.75 108 GLY A O 1
ATOM 776 N N . ALA A 1 109 ? -6.883 1.121 10.338 1.00 98.81 109 ALA A N 1
ATOM 777 C CA . ALA A 1 109 ? -5.840 0.501 9.526 1.00 98.81 109 ALA A CA 1
ATOM 778 C C . ALA A 1 109 ? -4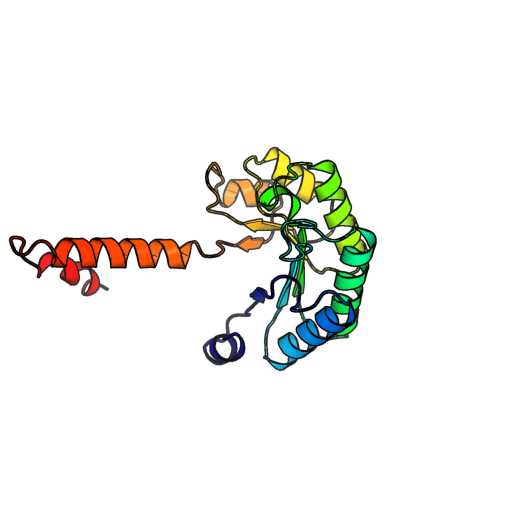.839 -0.261 10.414 1.00 98.81 109 ALA A C 1
ATOM 780 O O . ALA A 1 109 ? -4.410 0.218 11.461 1.00 98.81 109 ALA A O 1
ATOM 781 N N . THR A 1 110 ? -4.421 -1.450 9.980 1.00 98.62 110 THR A N 1
ATOM 782 C CA . THR A 1 110 ? -3.426 -2.265 10.701 1.00 98.62 110 THR A CA 1
ATOM 783 C C . THR A 1 110 ? -1.996 -1.830 10.381 1.00 98.62 110 THR A C 1
ATOM 785 O O . THR A 1 110 ? -1.069 -2.088 11.147 1.00 98.62 110 THR A O 1
ATOM 788 N N . ALA A 1 111 ? -1.802 -1.207 9.221 1.00 98.75 111 ALA A N 1
ATOM 789 C CA . ALA A 1 111 ? -0.551 -0.616 8.774 1.00 98.75 111 ALA A CA 1
ATOM 790 C C . ALA A 1 111 ? -0.844 0.536 7.806 1.00 98.75 111 ALA A C 1
ATOM 792 O O . ALA A 1 111 ? -1.916 0.601 7.202 1.00 98.75 111 ALA A O 1
ATOM 793 N N . VAL A 1 112 ? 0.131 1.417 7.613 1.00 98.81 112 VAL A N 1
ATOM 794 C CA . VAL A 1 112 ? 0.013 2.570 6.712 1.00 98.81 112 VAL A CA 1
ATOM 795 C C . VAL A 1 112 ? 1.144 2.626 5.702 1.00 98.81 112 VAL A C 1
ATOM 797 O O . VAL A 1 112 ? 2.207 2.031 5.883 1.00 98.81 112 VAL A O 1
ATOM 800 N N . TYR A 1 113 ? 0.907 3.337 4.607 1.00 97.44 113 TYR A N 1
ATOM 801 C CA . TYR A 1 113 ? 1.809 3.411 3.470 1.00 97.44 113 TYR A CA 1
ATOM 802 C C . TYR A 1 113 ? 1.644 4.755 2.751 1.00 97.44 113 TYR A C 1
ATOM 804 O O . TYR A 1 113 ? 0.527 5.180 2.490 1.00 97.44 113 TYR A O 1
ATOM 812 N N . ALA A 1 114 ? 2.743 5.415 2.395 1.00 97.81 114 ALA A N 1
ATOM 813 C CA . ALA A 1 114 ? 2.731 6.548 1.472 1.00 97.81 114 ALA A CA 1
ATOM 814 C C . ALA A 1 114 ? 3.915 6.433 0.494 1.00 97.81 114 ALA A C 1
ATOM 816 O O . ALA A 1 114 ? 5.068 6.606 0.905 1.00 97.81 114 ALA A O 1
ATOM 817 N N . PRO A 1 115 ? 3.689 6.064 -0.778 1.00 96.38 115 PRO A N 1
ATOM 818 C CA . PRO A 1 115 ? 4.750 6.037 -1.777 1.00 96.38 115 PRO A CA 1
ATOM 819 C C . PRO A 1 115 ? 5.225 7.437 -2.167 1.00 96.38 115 PRO A C 1
ATOM 821 O O . PRO A 1 115 ? 4.494 8.413 -2.069 1.00 96.38 115 PRO A O 1
ATOM 824 N N . GLY A 1 116 ? 6.455 7.517 -2.681 1.00 94.44 116 GLY A N 1
ATOM 825 C CA . GLY A 1 116 ? 7.013 8.743 -3.265 1.00 94.44 116 GLY A CA 1
ATOM 826 C C . GLY A 1 116 ? 8.055 9.463 -2.408 1.00 94.44 116 GLY A C 1
ATOM 827 O O . GLY A 1 116 ? 8.638 10.439 -2.873 1.00 94.44 116 GLY A O 1
ATOM 828 N N . PHE A 1 117 ? 8.353 8.978 -1.199 1.00 94.00 117 PHE A N 1
ATOM 829 C CA . PHE A 1 117 ? 9.453 9.520 -0.397 1.00 94.00 117 PHE A CA 1
ATOM 830 C C . PHE A 1 117 ? 10.817 9.182 -0.995 1.00 94.00 117 PHE A C 1
ATOM 832 O O . PHE A 1 117 ? 11.080 8.036 -1.372 1.00 94.00 117 PHE A O 1
ATOM 839 N N . THR A 1 118 ? 11.701 10.176 -1.027 1.00 93.44 118 THR A N 1
ATOM 840 C CA . THR A 1 118 ? 13.062 10.062 -1.572 1.00 93.44 118 THR A CA 1
ATOM 841 C C . THR A 1 118 ? 14.145 10.309 -0.527 1.00 93.44 118 THR A C 1
ATOM 843 O O . THR A 1 118 ? 15.316 10.094 -0.826 1.00 93.44 118 THR A O 1
ATOM 846 N N . THR A 1 119 ? 13.790 10.722 0.696 1.00 95.19 119 THR A N 1
ATOM 847 C CA . THR A 1 119 ? 14.754 10.924 1.792 1.00 95.19 119 THR A CA 1
ATOM 848 C C . THR A 1 119 ? 14.380 10.148 3.060 1.00 95.19 119 THR A C 1
ATOM 850 O O . THR A 1 119 ? 13.208 9.853 3.304 1.00 95.19 119 THR A O 1
ATOM 853 N N . LEU A 1 120 ? 15.380 9.802 3.881 1.00 96.19 120 LEU A N 1
ATOM 854 C CA . LEU A 1 120 ? 15.163 9.085 5.146 1.00 96.19 120 LEU A CA 1
ATOM 855 C C . LEU A 1 120 ? 14.496 9.968 6.202 1.00 96.19 120 LEU A C 1
ATOM 857 O O . LEU A 1 120 ? 13.818 9.449 7.084 1.00 96.19 120 LEU A O 1
ATOM 861 N N . GLU A 1 121 ? 14.641 11.289 6.109 1.00 96.25 121 GLU A N 1
ATOM 862 C CA . GLU A 1 121 ? 13.963 12.242 6.987 1.00 96.25 121 GLU A CA 1
ATOM 863 C C . GLU A 1 121 ? 12.448 12.193 6.776 1.00 96.25 121 GLU A C 1
ATOM 865 O O . GLU A 1 121 ? 11.704 12.167 7.751 1.00 96.25 121 GLU A O 1
ATOM 870 N N . GLN A 1 122 ? 11.987 12.110 5.520 1.00 96.50 122 GLN A N 1
ATOM 871 C CA . GLN A 1 122 ? 10.563 11.939 5.203 1.00 96.50 122 GLN A CA 1
ATOM 872 C C . GLN A 1 122 ? 10.029 10.620 5.769 1.00 96.50 122 GLN A C 1
ATOM 874 O O . GLN A 1 122 ? 8.991 10.601 6.430 1.00 96.50 122 GLN A O 1
ATOM 879 N N . VAL A 1 123 ? 10.771 9.526 5.561 1.00 97.50 123 VAL A N 1
ATOM 880 C CA . VAL A 1 123 ? 10.418 8.202 6.094 1.00 97.50 123 VAL A CA 1
ATOM 881 C C . VAL A 1 123 ? 10.346 8.232 7.623 1.00 97.50 123 VAL A C 1
ATOM 883 O O . VAL A 1 123 ? 9.351 7.799 8.198 1.00 97.50 123 VAL A O 1
ATOM 886 N N . SER A 1 124 ? 11.362 8.786 8.286 1.00 97.75 124 SER A N 1
ATOM 887 C CA . SER A 1 124 ? 11.432 8.858 9.752 1.00 97.75 124 SER A CA 1
ATOM 888 C C . SER A 1 124 ? 10.332 9.745 10.338 1.00 97.75 124 SER A C 1
ATOM 890 O O . SER A 1 124 ? 9.755 9.412 11.375 1.00 97.75 124 SER A O 1
ATOM 892 N N . ALA A 1 125 ? 9.999 10.856 9.673 1.00 98.00 125 ALA A N 1
ATOM 893 C CA . ALA A 1 125 ? 8.892 11.720 10.071 1.00 98.00 125 ALA A CA 1
ATOM 894 C C . ALA A 1 125 ? 7.555 10.967 10.050 1.00 98.00 125 ALA A C 1
ATOM 896 O O . ALA A 1 125 ? 6.793 11.060 11.006 1.00 98.00 125 ALA A O 1
ATOM 897 N N . VAL A 1 126 ? 7.298 10.163 9.013 1.00 98.25 126 VAL A N 1
ATOM 898 C CA . VAL A 1 126 ? 6.089 9.331 8.959 1.00 98.25 126 VAL A CA 1
ATOM 899 C C . VAL A 1 126 ? 6.106 8.245 10.028 1.00 98.25 126 VAL A C 1
ATOM 901 O O . VAL A 1 126 ? 5.146 8.146 10.786 1.00 98.25 126 VAL A O 1
ATOM 904 N N . VAL A 1 127 ? 7.191 7.473 10.148 1.00 98.56 127 VAL A N 1
ATOM 905 C CA . VAL A 1 127 ? 7.297 6.387 11.141 1.00 98.56 127 VAL A CA 1
ATOM 906 C C . VAL A 1 127 ? 7.084 6.890 12.569 1.00 98.56 127 VAL A C 1
ATOM 908 O O . VAL A 1 127 ? 6.421 6.226 13.355 1.00 98.56 127 VAL A O 1
ATOM 911 N N . SER A 1 128 ? 7.609 8.068 12.905 1.00 98.31 128 SER A N 1
ATOM 912 C CA . SER A 1 128 ? 7.434 8.671 14.234 1.00 98.31 128 SER A CA 1
ATOM 913 C C . SER A 1 128 ? 6.058 9.305 14.468 1.00 98.31 128 SER A C 1
ATOM 915 O O . SER A 1 128 ? 5.730 9.621 15.610 1.00 98.31 128 SER A O 1
ATOM 917 N N . SER A 1 129 ? 5.257 9.497 13.417 1.00 98.44 129 SER A N 1
ATOM 918 C CA . SER A 1 129 ? 3.955 10.171 13.496 1.00 98.44 129 SER A CA 1
ATOM 919 C C . SER A 1 129 ? 2.767 9.238 13.734 1.00 98.44 129 SER A C 1
ATOM 921 O O . SER A 1 129 ? 1.690 9.732 14.070 1.00 98.44 129 SER A O 1
ATOM 923 N N . VAL A 1 130 ? 2.955 7.926 13.569 1.00 98.56 130 VAL A N 1
ATOM 924 C CA . VAL A 1 130 ? 1.913 6.896 13.704 1.00 98.56 130 VAL A CA 1
ATOM 925 C C . VAL A 1 130 ? 2.336 5.815 14.698 1.00 98.56 130 VAL A C 1
ATOM 927 O O . VAL A 1 130 ? 3.525 5.555 14.886 1.00 98.56 130 VAL A O 1
ATOM 930 N N . GLY A 1 131 ? 1.366 5.171 15.341 1.00 98.56 131 GLY A N 1
ATOM 931 C CA . GLY A 1 131 ? 1.589 4.073 16.288 1.00 98.56 131 GLY A CA 1
ATOM 932 C C . GLY A 1 131 ? 1.628 2.679 15.649 1.00 98.56 131 GLY A C 1
ATOM 933 O O . GLY A 1 131 ? 1.980 1.705 16.319 1.00 98.56 131 GLY A O 1
ATOM 934 N N . ILE A 1 132 ? 1.291 2.571 14.362 1.00 98.69 132 ILE A N 1
ATOM 935 C CA . ILE A 1 132 ? 1.186 1.313 13.607 1.00 98.69 132 ILE A CA 1
ATOM 936 C C . ILE A 1 132 ? 2.323 1.132 12.581 1.00 98.69 132 ILE A C 1
ATOM 938 O O . ILE A 1 132 ? 2.978 2.100 12.190 1.00 98.69 132 ILE A O 1
ATOM 942 N N . PRO A 1 133 ? 2.594 -0.106 12.115 1.00 98.69 133 PRO A N 1
ATOM 943 C CA . PRO A 1 133 ? 3.627 -0.376 11.117 1.00 98.69 133 PRO A CA 1
ATOM 944 C C . PRO A 1 133 ? 3.508 0.471 9.841 1.00 98.69 133 PRO A C 1
ATOM 946 O O . PRO A 1 133 ? 2.447 0.544 9.223 1.00 98.69 133 PRO A O 1
ATOM 949 N N . VAL A 1 134 ? 4.640 1.016 9.387 1.00 98.75 134 VAL A N 1
ATOM 950 C CA . VAL A 1 134 ? 4.755 1.734 8.108 1.00 98.75 134 VAL A CA 1
ATOM 951 C C . VAL A 1 134 ? 5.363 0.829 7.035 1.00 98.75 134 VAL A C 1
ATOM 953 O O . VAL A 1 134 ? 6.402 0.192 7.256 1.00 98.75 134 VAL A O 1
ATOM 956 N N . ASN A 1 135 ? 4.723 0.793 5.865 1.00 98.62 135 ASN A N 1
ATOM 957 C CA . ASN A 1 135 ? 5.246 0.214 4.632 1.00 98.62 135 ASN A CA 1
ATOM 958 C C . ASN A 1 135 ? 5.983 1.273 3.802 1.00 98.62 135 ASN A C 1
ATOM 960 O O . ASN A 1 135 ? 5.449 2.355 3.567 1.00 98.62 135 ASN A O 1
ATOM 964 N N . VAL A 1 136 ? 7.168 0.934 3.291 1.00 98.06 136 VAL A N 1
ATOM 965 C CA . VAL A 1 136 ? 7.913 1.761 2.327 1.00 98.06 136 VAL A CA 1
ATOM 966 C C . VAL A 1 136 ? 8.027 1.029 0.992 1.00 98.06 136 VAL A C 1
ATOM 968 O O . VAL A 1 136 ? 8.405 -0.143 0.940 1.00 98.06 136 VAL A O 1
ATOM 971 N N . LEU A 1 137 ? 7.705 1.719 -0.102 1.00 97.00 137 LEU A N 1
ATOM 972 C CA . LEU A 1 137 ? 7.976 1.243 -1.458 1.00 97.00 137 LEU A CA 1
ATOM 973 C C . LEU A 1 137 ? 9.382 1.650 -1.879 1.00 97.00 137 LEU A C 1
ATOM 975 O O . LEU A 1 137 ? 9.700 2.839 -1.894 1.00 97.00 137 LEU A O 1
ATOM 979 N N . ILE A 1 138 ? 10.193 0.658 -2.240 1.00 94.81 138 ILE A N 1
ATOM 980 C CA . ILE A 1 138 ? 11.526 0.852 -2.810 1.00 94.81 138 ILE A CA 1
ATOM 981 C C . ILE A 1 138 ? 11.506 0.716 -4.335 1.00 94.81 138 ILE A C 1
ATOM 983 O O . ILE A 1 138 ? 10.662 0.030 -4.916 1.00 94.81 138 ILE A O 1
ATOM 987 N N . GLY A 1 139 ? 12.485 1.340 -4.988 1.00 88.44 139 GLY A N 1
ATOM 988 C CA . GLY A 1 139 ? 12.644 1.297 -6.443 1.00 88.44 139 GLY A CA 1
ATOM 989 C C . GLY A 1 139 ? 11.937 2.438 -7.176 1.00 88.44 139 GLY A C 1
ATOM 990 O O . GLY A 1 139 ? 11.720 2.332 -8.387 1.00 88.44 139 GLY A O 1
ATOM 991 N N . ILE A 1 140 ? 11.586 3.512 -6.460 1.00 87.25 140 ILE A N 1
ATOM 992 C CA . ILE A 1 140 ? 11.169 4.791 -7.044 1.00 87.25 140 ILE A CA 1
ATOM 993 C C . ILE A 1 140 ? 12.433 5.568 -7.462 1.00 87.25 140 ILE A C 1
ATOM 995 O O . ILE A 1 140 ? 13.410 5.581 -6.705 1.00 87.25 140 ILE A O 1
ATOM 999 N N . PRO A 1 141 ? 12.460 6.217 -8.644 1.00 85.81 141 PRO A N 1
ATOM 1000 C CA . PRO A 1 141 ? 13.599 7.029 -9.065 1.00 85.81 141 PRO A CA 1
ATOM 1001 C C . PRO A 1 141 ? 14.013 8.062 -8.006 1.00 85.81 141 PRO A C 1
ATOM 1003 O O . PRO A 1 141 ? 13.173 8.772 -7.462 1.00 85.81 141 PRO A O 1
ATOM 1006 N N . GLY A 1 142 ? 15.315 8.148 -7.727 1.00 85.56 142 GLY A N 1
ATOM 1007 C CA . GLY A 1 142 ? 15.879 9.072 -6.735 1.00 85.56 142 GLY A CA 1
ATOM 1008 C C . GLY A 1 142 ? 15.993 8.510 -5.314 1.00 85.56 142 GLY A C 1
ATOM 1009 O O . GLY A 1 142 ? 16.672 9.118 -4.492 1.00 85.56 142 GLY A O 1
ATOM 1010 N N . GLN A 1 143 ? 15.403 7.347 -5.018 1.00 91.38 143 GLN A N 1
ATOM 1011 C CA . GLN A 1 143 ? 15.631 6.662 -3.744 1.00 91.38 143 GLN A CA 1
ATOM 1012 C C . GLN A 1 143 ? 17.015 6.013 -3.694 1.00 91.38 143 GLN A C 1
ATOM 1014 O O . GLN A 1 143 ? 17.442 5.365 -4.647 1.00 91.38 143 GLN A O 1
ATOM 1019 N N . MET A 1 144 ? 17.673 6.130 -2.541 1.00 89.06 144 MET A N 1
ATOM 1020 C CA . MET A 1 144 ? 19.003 5.565 -2.279 1.00 89.06 144 MET A CA 1
ATOM 1021 C C . MET A 1 144 ? 19.055 4.791 -0.950 1.00 89.06 144 MET A C 1
ATOM 1023 O O . MET A 1 144 ? 20.102 4.715 -0.318 1.00 89.06 144 MET A O 1
ATOM 1027 N N . PHE A 1 145 ? 17.922 4.247 -0.500 1.00 92.25 145 PHE A N 1
ATOM 1028 C CA . PHE A 1 145 ? 17.824 3.549 0.784 1.00 92.25 145 PHE A CA 1
ATOM 1029 C C . PHE A 1 145 ? 18.364 2.118 0.699 1.00 92.25 145 PHE A C 1
ATOM 1031 O O . PHE A 1 145 ? 18.036 1.383 -0.236 1.00 92.25 145 PHE A O 1
ATOM 1038 N N . SER A 1 146 ? 19.107 1.687 1.714 1.00 95.25 146 SER A N 1
ATOM 1039 C CA . SER A 1 146 ? 19.297 0.268 2.017 1.00 95.25 146 SER A CA 1
ATOM 1040 C C . SER A 1 146 ? 18.182 -0.254 2.934 1.00 95.25 146 SER A C 1
ATOM 1042 O O . SER A 1 146 ? 17.443 0.517 3.551 1.00 95.25 146 SER A O 1
ATOM 1044 N N . LEU A 1 147 ? 18.052 -1.580 3.054 1.00 96.81 147 LEU A N 1
ATOM 1045 C CA . LEU A 1 147 ? 17.143 -2.169 4.046 1.00 96.81 147 LEU A CA 1
ATOM 1046 C C . LEU A 1 147 ? 17.576 -1.843 5.483 1.00 96.81 147 LEU A C 1
ATOM 1048 O O . LEU A 1 147 ? 16.710 -1.685 6.341 1.00 96.81 147 LEU A O 1
ATOM 1052 N N . ASP A 1 148 ? 18.880 -1.690 5.728 1.00 97.88 148 ASP A N 1
ATOM 1053 C CA . ASP A 1 148 ? 19.412 -1.319 7.041 1.00 97.88 148 ASP A CA 1
ATOM 1054 C C . ASP A 1 148 ? 19.020 0.115 7.411 1.00 97.88 148 ASP A C 1
ATOM 1056 O O . ASP A 1 148 ? 18.577 0.349 8.536 1.00 97.88 148 ASP A O 1
ATOM 1060 N N . ASP A 1 149 ? 19.086 1.055 6.462 1.00 97.12 149 ASP A N 1
ATOM 1061 C CA . ASP A 1 149 ? 18.642 2.439 6.678 1.00 97.12 149 ASP A CA 1
ATOM 1062 C C . ASP A 1 149 ? 17.156 2.491 7.055 1.00 97.12 149 ASP A C 1
ATOM 1064 O O . ASP A 1 149 ? 16.762 3.156 8.015 1.00 97.12 149 ASP A O 1
ATOM 1068 N N . LEU A 1 150 ? 16.319 1.750 6.320 1.00 98.00 150 LEU A N 1
ATOM 1069 C CA . LEU A 1 150 ? 14.879 1.686 6.573 1.00 98.00 150 LEU A CA 1
ATOM 1070 C C . LEU A 1 150 ? 14.576 1.026 7.924 1.00 98.00 150 LEU A C 1
ATOM 1072 O O . LEU A 1 150 ? 13.727 1.513 8.673 1.00 98.00 150 LEU A O 1
ATOM 1076 N N . ALA A 1 151 ? 15.284 -0.052 8.268 1.00 98.00 151 ALA A N 1
ATOM 1077 C CA . ALA A 1 151 ? 15.134 -0.716 9.558 1.00 98.00 151 ALA A CA 1
ATOM 1078 C C . ALA A 1 151 ? 15.516 0.212 10.724 1.00 98.00 151 ALA A C 1
ATOM 1080 O O . ALA A 1 151 ? 14.779 0.281 11.713 1.00 98.00 151 ALA A O 1
ATOM 1081 N N . GLN A 1 152 ? 16.616 0.964 10.592 1.00 97.81 152 GLN A N 1
ATOM 1082 C CA . GLN A 1 152 ? 17.054 1.965 11.574 1.00 97.81 152 GLN A CA 1
ATOM 1083 C C . GLN A 1 152 ? 16.059 3.122 11.710 1.00 97.81 152 GLN A C 1
ATOM 1085 O O . GLN A 1 152 ? 15.810 3.579 12.824 1.00 97.81 152 GLN A O 1
ATOM 1090 N N . ALA A 1 153 ? 15.427 3.539 10.610 1.00 97.69 153 ALA A N 1
ATOM 1091 C CA . ALA A 1 153 ? 14.348 4.529 10.612 1.00 97.69 153 ALA A CA 1
ATOM 1092 C C . ALA A 1 153 ? 13.031 4.006 11.224 1.00 97.69 153 ALA A C 1
ATOM 1094 O O . ALA A 1 153 ? 12.068 4.759 11.344 1.00 97.69 153 ALA A O 1
ATOM 1095 N N . GLY A 1 154 ? 12.965 2.727 11.613 1.00 97.94 154 GLY A N 1
ATOM 1096 C CA . GLY A 1 154 ? 11.806 2.119 12.267 1.00 97.94 154 GLY A CA 1
ATOM 1097 C C . GLY A 1 154 ? 10.773 1.510 11.312 1.00 97.94 154 GLY A C 1
ATOM 1098 O O . GLY A 1 154 ? 9.732 1.040 11.769 1.00 97.94 154 GLY A O 1
ATOM 1099 N N . VAL A 1 155 ? 11.064 1.442 10.010 1.00 98.25 155 VAL A N 1
ATOM 1100 C CA . VAL A 1 155 ? 10.209 0.768 9.021 1.00 98.25 155 VAL A CA 1
ATOM 1101 C C . VAL A 1 155 ? 10.063 -0.714 9.381 1.00 98.25 155 VAL A C 1
ATOM 1103 O O . VAL A 1 155 ? 10.991 -1.354 9.885 1.00 98.25 155 VAL A O 1
ATOM 1106 N N . ARG A 1 156 ? 8.867 -1.269 9.157 1.00 96.69 156 ARG A N 1
ATOM 1107 C CA . ARG A 1 156 ? 8.538 -2.672 9.482 1.00 96.69 156 ARG A CA 1
ATOM 1108 C C . ARG A 1 156 ? 8.126 -3.497 8.273 1.00 96.69 156 ARG A C 1
ATOM 1110 O O . ARG A 1 156 ? 8.111 -4.722 8.355 1.00 96.69 156 ARG A O 1
ATOM 1117 N N . ARG A 1 157 ? 7.817 -2.845 7.152 1.00 98.06 157 ARG A N 1
ATOM 1118 C CA . ARG A 1 157 ? 7.450 -3.504 5.901 1.00 98.06 157 ARG A CA 1
ATOM 1119 C C . ARG A 1 157 ? 8.072 -2.759 4.723 1.00 98.06 157 ARG A C 1
ATOM 1121 O O . ARG A 1 157 ? 8.013 -1.535 4.653 1.00 98.06 157 ARG A O 1
ATOM 1128 N N . VAL A 1 158 ? 8.670 -3.503 3.801 1.00 97.94 158 VAL A N 1
ATOM 1129 C CA . VAL A 1 158 ? 9.227 -2.965 2.557 1.00 97.94 158 VAL A CA 1
ATOM 1130 C C . VAL A 1 158 ? 8.583 -3.697 1.389 1.00 97.94 158 VAL A C 1
ATOM 1132 O O . VAL A 1 158 ? 8.453 -4.919 1.406 1.00 97.94 158 VAL A O 1
ATOM 1135 N N . SER A 1 159 ? 8.163 -2.943 0.382 1.00 97.69 159 SER A N 1
ATOM 1136 C CA . SER A 1 159 ? 7.535 -3.450 -0.838 1.00 97.69 159 SER A CA 1
ATOM 1137 C C . SER A 1 159 ? 8.306 -2.969 -2.064 1.00 97.69 159 SER A C 1
ATOM 1139 O O . SER A 1 159 ? 8.983 -1.948 -2.007 1.00 97.69 159 SER A O 1
ATOM 1141 N N . VAL A 1 160 ? 8.222 -3.705 -3.174 1.00 96.25 160 VAL A N 1
ATOM 1142 C CA . VAL A 1 160 ? 8.941 -3.386 -4.426 1.00 96.25 160 VAL A CA 1
ATOM 1143 C C . VAL A 1 160 ? 8.012 -2.945 -5.561 1.00 96.25 160 VAL A C 1
ATOM 1145 O O . VAL A 1 160 ? 8.485 -2.625 -6.650 1.00 96.25 160 VAL A O 1
ATOM 1148 N N . GLY A 1 161 ? 6.690 -2.951 -5.342 1.00 94.81 161 GLY A N 1
ATOM 1149 C CA . GLY A 1 161 ? 5.693 -2.713 -6.390 1.00 94.81 161 GLY A CA 1
ATOM 1150 C C . GLY A 1 161 ? 5.936 -3.632 -7.592 1.00 94.81 161 GLY A C 1
ATOM 1151 O O . GLY A 1 161 ? 6.242 -4.812 -7.428 1.00 94.81 161 GLY A O 1
ATOM 1152 N N . SER A 1 162 ? 5.911 -3.079 -8.806 1.00 94.75 162 SER A N 1
ATOM 1153 C CA . SER A 1 162 ? 6.284 -3.814 -10.025 1.00 94.75 162 SER A CA 1
ATOM 1154 C C . SER A 1 162 ? 7.799 -4.005 -10.219 1.00 94.75 162 SER A C 1
ATOM 1156 O O . SER A 1 162 ? 8.230 -4.441 -11.278 1.00 94.75 162 SER A O 1
ATOM 1158 N N . GLY A 1 163 ? 8.645 -3.704 -9.228 1.00 94.75 163 GLY A N 1
ATOM 1159 C CA . GLY A 1 163 ? 10.108 -3.720 -9.347 1.00 94.75 163 GLY A CA 1
ATOM 1160 C C . GLY A 1 163 ? 10.686 -5.033 -9.883 1.00 94.75 163 GLY A C 1
ATOM 1161 O O . GLY A 1 163 ? 11.469 -5.007 -10.831 1.00 94.75 163 GLY A O 1
ATOM 1162 N N . PHE A 1 164 ? 10.271 -6.181 -9.339 1.00 95.56 164 PHE A N 1
ATOM 1163 C CA . PHE A 1 164 ? 10.724 -7.489 -9.836 1.00 95.56 164 PHE A CA 1
ATOM 1164 C C . PHE A 1 164 ? 10.245 -7.783 -11.259 1.00 95.56 164 PHE A C 1
ATOM 1166 O O . PHE A 1 164 ? 11.009 -8.312 -12.065 1.00 95.56 164 PHE A O 1
ATOM 1173 N N . GLU A 1 165 ? 9.016 -7.389 -11.590 1.00 95.56 165 GLU A N 1
ATOM 1174 C CA . GLU A 1 165 ? 8.460 -7.541 -12.935 1.00 95.56 165 GLU A CA 1
ATOM 1175 C C . GLU A 1 165 ? 9.251 -6.707 -13.952 1.00 95.56 165 GLU A C 1
ATOM 1177 O O . GLU A 1 165 ? 9.692 -7.237 -14.973 1.00 95.56 165 GLU A O 1
ATOM 1182 N N . ARG A 1 166 ? 9.576 -5.451 -13.619 1.00 94.69 166 ARG A N 1
ATOM 1183 C CA . ARG A 1 166 ? 10.394 -4.581 -14.474 1.00 94.69 166 ARG A CA 1
ATOM 1184 C C . ARG A 1 166 ? 11.797 -5.145 -14.694 1.00 94.69 166 ARG A C 1
ATOM 1186 O O . ARG A 1 166 ? 12.316 -5.064 -15.807 1.00 94.69 166 ARG A O 1
ATOM 1193 N N . VAL A 1 167 ? 12.415 -5.734 -13.665 1.00 95.19 167 VAL A N 1
ATOM 1194 C CA . VAL A 1 167 ? 13.730 -6.395 -13.782 1.00 95.19 167 VAL A CA 1
ATOM 1195 C C . VAL A 1 167 ? 13.656 -7.599 -14.724 1.00 95.19 167 VAL A C 1
ATOM 1197 O O . VAL A 1 167 ? 14.497 -7.723 -15.621 1.00 95.19 167 VAL A O 1
ATOM 1200 N N . ALA A 1 168 ? 12.642 -8.454 -14.565 1.00 95.81 168 ALA A N 1
ATOM 1201 C CA . ALA A 1 168 ? 12.432 -9.617 -15.424 1.00 95.81 168 ALA A CA 1
ATOM 1202 C C . ALA A 1 168 ? 12.179 -9.203 -16.884 1.00 95.81 168 ALA A C 1
ATOM 1204 O O . ALA A 1 168 ? 12.844 -9.694 -17.798 1.00 95.81 168 ALA A O 1
ATOM 1205 N N . ASN A 1 169 ? 11.300 -8.226 -17.106 1.00 96.75 169 ASN A N 1
ATOM 1206 C CA . ASN A 1 169 ? 10.992 -7.713 -18.438 1.00 96.75 169 ASN A CA 1
ATOM 1207 C C . ASN A 1 169 ? 12.189 -7.034 -19.103 1.00 96.75 169 ASN A C 1
ATOM 1209 O O . ASN A 1 169 ? 12.369 -7.160 -20.312 1.00 96.75 169 ASN A O 1
ATOM 1213 N N . ALA A 1 170 ? 13.048 -6.352 -18.343 1.00 94.44 170 ALA A N 1
ATOM 1214 C CA . ALA A 1 170 ? 14.280 -5.793 -18.889 1.00 94.44 170 ALA A CA 1
ATOM 1215 C C . ALA A 1 170 ? 15.234 -6.893 -19.384 1.00 94.44 170 ALA A C 1
ATOM 1217 O O . ALA A 1 170 ? 15.880 -6.723 -20.418 1.00 94.44 170 ALA A O 1
ATOM 1218 N N . ALA A 1 171 ? 15.322 -8.025 -18.677 1.00 91.81 171 ALA A N 1
ATOM 1219 C CA . ALA A 1 171 ? 16.100 -9.176 -19.130 1.00 91.81 171 ALA A CA 1
ATOM 1220 C C . ALA A 1 171 ? 15.493 -9.811 -20.388 1.00 91.81 171 ALA A C 1
ATOM 1222 O O . ALA A 1 171 ? 16.216 -10.038 -21.358 1.00 91.81 171 ALA A O 1
ATOM 1223 N N . LEU A 1 172 ? 14.171 -10.006 -20.405 1.00 93.38 172 LEU A N 1
ATOM 1224 C CA . LEU A 1 172 ? 13.445 -10.505 -21.573 1.00 93.38 172 LEU A CA 1
ATOM 1225 C C . LEU A 1 172 ? 13.644 -9.597 -22.795 1.00 93.38 172 LEU A C 1
ATOM 1227 O O . LEU A 1 172 ? 13.906 -10.084 -23.892 1.00 93.38 172 LEU A O 1
ATOM 1231 N N . ARG A 1 173 ? 13.578 -8.276 -22.609 1.00 93.69 173 ARG A N 1
ATOM 1232 C CA . ARG A 1 173 ? 13.806 -7.299 -23.676 1.00 93.69 173 ARG A CA 1
ATOM 1233 C C . ARG A 1 173 ? 15.224 -7.386 -24.234 1.00 93.69 173 ARG A C 1
ATOM 1235 O O . ARG A 1 173 ? 15.371 -7.471 -25.446 1.00 93.69 173 ARG A O 1
ATOM 1242 N N . ARG A 1 174 ? 16.254 -7.405 -23.377 1.00 89.44 174 ARG A N 1
ATOM 1243 C CA . ARG A 1 174 ? 17.653 -7.562 -23.830 1.00 89.44 174 ARG A CA 1
ATOM 1244 C C . ARG A 1 174 ? 17.833 -8.841 -24.638 1.00 89.44 174 ARG A C 1
ATOM 1246 O O . ARG A 1 174 ? 18.530 -8.843 -25.645 1.00 89.44 174 ARG A O 1
ATOM 1253 N N . ALA A 1 175 ? 17.186 -9.914 -24.196 1.00 88.19 175 ALA A N 1
ATOM 1254 C CA . ALA A 1 175 ? 17.208 -11.178 -24.899 1.00 88.19 175 ALA A CA 1
ATOM 1255 C C . ALA A 1 175 ? 16.558 -11.072 -26.293 1.00 88.19 175 ALA A C 1
ATOM 1257 O O . ALA A 1 175 ? 17.145 -11.479 -27.293 1.00 88.19 175 ALA A O 1
ATOM 1258 N N . ALA A 1 176 ? 15.378 -10.459 -26.382 1.00 90.88 176 ALA A N 1
ATOM 1259 C CA . ALA A 1 176 ? 14.703 -10.224 -27.655 1.00 90.88 176 ALA A CA 1
ATOM 1260 C C . ALA A 1 176 ? 15.518 -9.325 -28.605 1.00 90.88 176 ALA A C 1
ATOM 1262 O O . ALA A 1 176 ? 15.591 -9.612 -29.795 1.00 90.88 176 ALA A O 1
ATOM 1263 N N . GLU A 1 177 ? 16.169 -8.276 -28.094 1.00 89.75 177 GLU A N 1
ATOM 1264 C CA . GLU A 1 177 ? 17.029 -7.388 -28.890 1.00 89.75 177 GLU A CA 1
ATOM 1265 C C . GLU A 1 177 ? 18.232 -8.129 -29.488 1.00 89.75 177 GLU A C 1
ATOM 1267 O O . GLU A 1 177 ? 18.581 -7.894 -30.641 1.00 89.75 177 GLU A O 1
ATOM 1272 N N . GLN A 1 178 ? 18.822 -9.075 -28.753 1.00 85.81 178 GLN A N 1
ATOM 1273 C CA . GLN A 1 178 ? 19.905 -9.916 -29.273 1.00 85.81 178 GLN A CA 1
ATOM 1274 C C . GLN A 1 178 ? 19.431 -10.889 -30.358 1.00 85.81 178 GLN A C 1
ATOM 1276 O O . GLN A 1 178 ? 20.157 -11.116 -31.317 1.00 85.81 178 GLN A O 1
ATOM 1281 N N . LEU A 1 179 ? 18.208 -11.426 -30.262 1.00 88.12 179 LEU A N 1
ATOM 1282 C CA . LEU A 1 179 ? 17.637 -12.277 -31.318 1.00 88.12 179 LEU A CA 1
ATOM 1283 C C . LEU A 1 179 ? 17.427 -11.530 -32.640 1.00 88.12 179 LEU A C 1
ATOM 1285 O O . LEU A 1 179 ? 17.440 -12.151 -33.702 1.00 88.12 179 LEU A O 1
ATOM 1289 N N . LEU A 1 180 ? 17.213 -10.214 -32.581 1.00 90.12 180 LEU A N 1
ATOM 1290 C CA . LEU A 1 180 ? 17.092 -9.375 -33.773 1.00 90.12 180 LEU A CA 1
ATOM 1291 C C . LEU A 1 180 ? 18.446 -9.136 -34.456 1.00 90.12 180 LEU A C 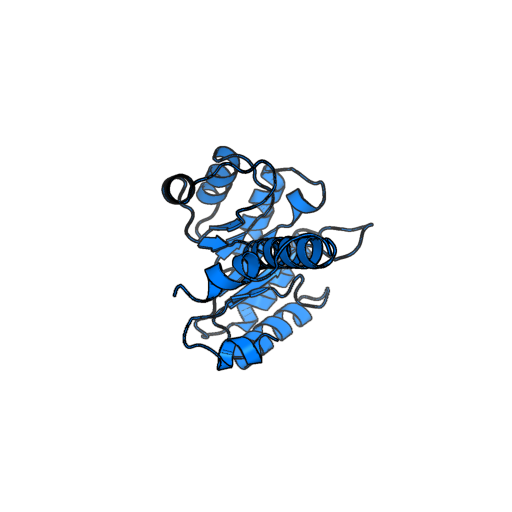1
ATOM 1293 O O . LEU A 1 180 ? 18.474 -8.851 -35.654 1.00 90.12 180 LEU A O 1
ATOM 1297 N N . ASP A 1 181 ? 19.560 -9.288 -33.736 1.00 86.06 181 ASP A N 1
ATOM 1298 C CA . ASP A 1 181 ? 20.894 -9.306 -34.328 1.00 86.06 181 ASP A CA 1
ATOM 1299 C C . ASP A 1 181 ? 21.192 -10.689 -34.922 1.00 86.06 181 ASP A C 1
ATOM 1301 O O . ASP A 1 181 ? 21.773 -11.574 -34.291 1.00 86.06 181 ASP A O 1
ATOM 1305 N N . THR A 1 182 ? 20.823 -10.872 -36.190 1.00 80.56 182 THR A N 1
ATOM 1306 C CA . THR A 1 182 ? 21.021 -12.138 -36.912 1.00 80.56 182 THR A CA 1
ATOM 1307 C C . THR A 1 182 ? 22.492 -12.497 -37.150 1.00 80.56 182 THR A C 1
ATOM 1309 O O . THR A 1 182 ? 22.769 -13.555 -37.714 1.00 80.56 182 THR A O 1
ATOM 1312 N N . SER A 1 183 ? 23.437 -11.620 -36.798 1.00 84.69 183 SER A N 1
ATOM 1313 C CA . SER A 1 183 ? 24.873 -11.850 -36.979 1.00 84.69 183 SER A CA 1
ATOM 1314 C C . SER A 1 183 ? 25.564 -12.433 -35.739 1.00 84.69 183 SER A C 1
ATOM 1316 O O . SER A 1 183 ? 26.679 -12.949 -35.851 1.00 84.69 183 SER A O 1
ATOM 1318 N N . ALA A 1 184 ? 24.907 -12.407 -34.575 1.00 78.50 184 ALA A N 1
ATOM 1319 C CA . ALA A 1 184 ? 25.464 -12.878 -33.312 1.00 78.50 184 ALA A CA 1
ATOM 1320 C C . ALA A 1 184 ? 25.117 -14.358 -33.015 1.00 78.50 184 ALA A C 1
ATOM 1322 O O . ALA A 1 184 ? 24.001 -14.814 -33.279 1.00 78.50 184 ALA A O 1
ATOM 1323 N N . PRO A 1 185 ? 26.041 -15.145 -32.426 1.00 76.56 185 PRO A N 1
ATOM 1324 C CA . PRO A 1 185 ? 25.749 -16.508 -31.988 1.00 76.56 185 PRO A CA 1
ATOM 1325 C C . PRO A 1 185 ? 24.811 -16.519 -30.768 1.00 76.56 185 PRO A C 1
ATOM 1327 O O . PRO A 1 185 ? 25.097 -15.904 -29.744 1.00 76.56 185 PRO A O 1
ATOM 1330 N N . LEU A 1 186 ? 23.723 -17.292 -30.849 1.00 78.00 186 LEU A N 1
ATOM 1331 C CA . LEU A 1 186 ? 22.645 -17.310 -29.843 1.00 78.00 186 LEU A CA 1
ATOM 1332 C C . LEU A 1 186 ? 22.866 -18.285 -28.670 1.00 78.00 186 LEU A C 1
ATOM 1334 O O . LEU A 1 186 ? 22.179 -18.208 -27.658 1.00 78.00 186 LEU A O 1
ATOM 1338 N N . GLY A 1 187 ? 23.813 -19.221 -28.774 1.00 75.19 187 GLY A N 1
ATOM 1339 C CA . GLY A 1 187 ? 24.089 -20.204 -27.713 1.00 75.19 187 GLY A CA 1
ATOM 1340 C C . GLY A 1 187 ? 24.458 -19.577 -26.353 1.00 75.19 187 GLY A C 1
ATOM 1341 O O . GLY A 1 187 ? 23.827 -19.918 -25.351 1.00 75.19 187 GLY A O 1
ATOM 1342 N N . PRO A 1 188 ? 25.418 -18.626 -26.299 1.00 76.12 188 PRO A N 1
ATOM 1343 C CA . PRO A 1 188 ? 25.838 -17.963 -25.057 1.00 76.12 188 PRO A CA 1
ATOM 1344 C C . PRO A 1 188 ? 24.736 -17.168 -24.340 1.00 76.12 188 PRO A C 1
ATOM 1346 O O . PRO A 1 188 ? 24.814 -16.934 -23.136 1.00 76.12 188 PRO A O 1
ATOM 1349 N N . MET A 1 189 ? 23.708 -16.748 -25.079 1.00 70.44 189 MET A N 1
ATOM 1350 C CA . MET A 1 189 ? 22.593 -15.952 -24.571 1.00 70.44 189 MET A CA 1
ATOM 1351 C C . MET A 1 189 ? 21.693 -16.758 -23.624 1.00 70.44 189 MET A C 1
ATOM 1353 O O . MET A 1 189 ? 21.265 -16.250 -22.591 1.00 70.44 189 MET A O 1
ATOM 1357 N N . PHE A 1 190 ? 21.426 -18.025 -23.947 1.00 72.81 190 PHE A N 1
ATOM 1358 C CA . PHE A 1 190 ? 20.550 -18.886 -23.147 1.00 72.81 190 PHE A CA 1
ATOM 1359 C C . PHE A 1 190 ? 21.314 -19.806 -22.195 1.00 72.81 190 PHE A C 1
ATOM 1361 O O . PHE A 1 190 ? 20.715 -20.355 -21.274 1.00 72.81 190 PHE A O 1
ATOM 1368 N N . SER A 1 191 ? 22.629 -19.963 -22.364 1.00 70.06 191 SER A N 1
ATOM 1369 C CA . SER A 1 191 ? 23.435 -20.866 -21.537 1.00 70.06 191 SER A CA 1
ATOM 1370 C C . SER A 1 191 ? 23.547 -20.437 -20.071 1.00 70.06 191 SER A C 1
ATOM 1372 O O . SER A 1 191 ? 23.700 -21.304 -19.219 1.00 70.06 191 SER A O 1
ATOM 1374 N N . MET A 1 192 ? 23.409 -19.143 -19.741 1.00 59.81 192 MET A N 1
ATOM 1375 C CA . MET A 1 192 ? 23.395 -18.696 -18.334 1.00 59.81 192 MET A CA 1
ATOM 1376 C C . MET A 1 192 ? 22.218 -19.281 -17.535 1.00 59.81 192 MET A C 1
ATOM 1378 O O . MET A 1 192 ? 22.340 -19.470 -16.327 1.00 59.81 192 MET A O 1
ATOM 1382 N N . ALA A 1 193 ? 21.105 -19.612 -18.200 1.00 56.88 193 ALA A N 1
ATOM 1383 C CA . ALA A 1 193 ? 19.917 -20.178 -17.562 1.00 56.88 193 ALA A CA 1
ATOM 1384 C C . ALA A 1 193 ? 20.045 -21.675 -17.210 1.00 56.88 193 ALA A C 1
ATOM 1386 O O . ALA A 1 193 ? 19.197 -22.192 -16.495 1.00 56.88 193 ALA A O 1
ATOM 1387 N N . TRP A 1 194 ? 21.086 -22.367 -17.691 1.00 56.69 194 TRP A N 1
ATOM 1388 C CA . TRP A 1 194 ? 21.318 -23.799 -17.429 1.00 56.69 194 TRP A CA 1
ATOM 1389 C C . TRP A 1 194 ? 22.267 -24.062 -16.250 1.00 56.69 194 TRP A C 1
ATOM 1391 O O . TRP A 1 194 ? 22.503 -25.212 -15.894 1.00 56.69 194 TRP A O 1
ATOM 1401 N N . SER A 1 195 ? 22.845 -23.011 -15.664 1.00 55.28 195 SER A N 1
ATOM 1402 C CA . SER A 1 195 ? 23.874 -23.094 -14.614 1.00 55.28 195 SER A CA 1
ATOM 1403 C C . SER A 1 195 ? 23.324 -23.171 -13.176 1.00 55.28 195 SER A C 1
ATOM 1405 O O . SER A 1 195 ? 24.086 -22.974 -12.226 1.00 55.28 195 SER A O 1
ATOM 1407 N N . HIS A 1 196 ? 22.027 -23.438 -13.000 1.00 48.28 196 HIS A N 1
ATOM 1408 C CA . HIS A 1 196 ? 21.357 -23.551 -11.699 1.00 48.28 196 HIS A CA 1
ATOM 1409 C C . HIS A 1 196 ? 20.605 -24.871 -11.565 1.00 48.28 196 HIS A C 1
ATOM 1411 O O . HIS A 1 196 ? 19.874 -25.225 -12.516 1.00 48.28 196 HIS A O 1
#

Foldseek 3Di:
DLLVVLVVDPDADEEECEQLPDQALVSLLVSLLVCVVSVHQEYEHEQAPPDLVCGGDDLVSLLSSLLSSQVSCPPPNHAYEYEYECQVNVNPDLVVSLVSQQSSVVSRHQEYEYENDQDLVSLLVNQVSDPHAYEYEPDDPNHDDDPVSNVVSVHDHYHDVCNVVVVVVVLVVVLVVVVVVPPDDNPVSCVVVVPD

Sequence (196 aa):
HAKVLAAGTTVPISGDFENGYGDDPSAVAETVRASIDAGLAGCCIEDATGRNDQAIYDPGLAAERIAAGAEAIGDAPFVLVARAENFLHGRPDLHDTVARLQSFEAAGATAVYAPGFTTLEQVSAVVSSVGIPVNVLIGIPGQMFSLDDLAQAGVRRVSVGSGFERVANAALRRAAEQLLDTSAPLGPMFSMAWSH

Radius of gyration: 19.62 Å; chains: 1; bounding box: 45×42×53 Å